Protein AF-A0A3B9PWK1-F1 (afdb_monomer_lite)

pLDDT: mean 87.33, std 12.68, range [43.22, 98.12]

Secondary structure (DSSP, 8-state):
---GGG--EEEE-SSSSSSEEEE-GGG-EEEES-TTHHHHHHHHHHHSEEETHHHHTSSSHHHHHHHHTTTSS-GGGS-S--SS-SHHHHHHHHTT--TT-EEE-SSSSPEEE--GGGGGGGGS-----------HHHHHHHHHHTTTB-TTT-PBPB-GGGS-TT-TTHHHHBEEEEESS-GGGT--SSGGGEEEEEHHHHHHHHHHHTT---TT--

Structure (mmCIF, N/CA/C/O backbone):
data_AF-A0A3B9PWK1-F1
#
_entry.id   AF-A0A3B9PWK1-F1
#
loop_
_atom_site.group_PDB
_atom_site.id
_atom_site.type_symbol
_atom_site.label_atom_id
_atom_site.label_alt_id
_atom_site.label_comp_id
_atom_site.label_asym_id
_atom_site.label_entity_id
_atom_site.label_seq_id
_atom_site.pdbx_PDB_ins_code
_atom_site.Cartn_x
_atom_site.Cartn_y
_atom_site.Cartn_z
_atom_site.occupancy
_atom_site.B_iso_or_equiv
_atom_site.auth_seq_id
_atom_site.auth_comp_id
_atom_site.auth_as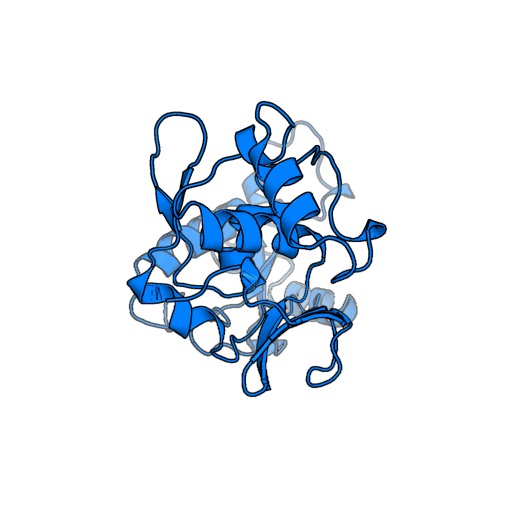ym_id
_atom_site.auth_atom_id
_atom_site.pdbx_PDB_model_num
ATOM 1 N N . MET A 1 1 ? -21.830 1.728 8.496 1.00 83.31 1 MET A N 1
ATOM 2 C CA . MET A 1 1 ? -20.731 2.619 8.935 1.00 83.31 1 MET A CA 1
ATOM 3 C C . MET A 1 1 ? -19.906 1.895 9.984 1.00 83.31 1 MET A C 1
ATOM 5 O O . MET A 1 1 ? -20.479 1.439 10.965 1.00 83.31 1 MET A O 1
ATOM 9 N N . LEU A 1 2 ? -18.603 1.743 9.749 1.00 91.31 2 LEU A N 1
ATOM 10 C CA . LEU A 1 2 ? -17.686 1.095 10.697 1.00 91.31 2 LEU A CA 1
ATOM 11 C C . LEU A 1 2 ? -17.131 2.070 11.729 1.00 91.31 2 LEU A C 1
ATOM 13 O O . LEU A 1 2 ? -16.749 3.175 11.350 1.00 91.31 2 LEU A O 1
ATOM 17 N N . ASN A 1 3 ? -16.993 1.609 12.973 1.00 94.25 3 ASN A N 1
ATOM 18 C CA . ASN A 1 3 ? -16.231 2.283 14.019 1.00 94.25 3 ASN A CA 1
ATOM 19 C C . ASN A 1 3 ? -15.113 1.359 14.500 1.00 94.25 3 ASN A C 1
ATOM 21 O O . ASN A 1 3 ? -15.307 0.152 14.636 1.00 94.25 3 ASN A O 1
ATOM 25 N N . ILE A 1 4 ? -13.933 1.904 14.783 1.00 96.38 4 ILE A N 1
ATOM 26 C CA . ILE A 1 4 ? -12.802 1.082 15.239 1.00 96.38 4 ILE A CA 1
ATOM 27 C C . ILE A 1 4 ? -13.035 0.489 16.638 1.00 96.38 4 ILE A C 1
ATOM 29 O O . ILE A 1 4 ? -12.418 -0.503 17.015 1.00 96.38 4 ILE A O 1
ATOM 33 N N . GLU A 1 5 ? -13.935 1.087 17.411 1.00 96.56 5 GLU A N 1
ATOM 34 C CA . GLU A 1 5 ? -14.377 0.636 18.724 1.00 96.56 5 GLU A CA 1
ATOM 35 C C . GLU A 1 5 ? -15.029 -0.754 18.638 1.00 96.56 5 GLU A C 1
ATOM 37 O O . GLU A 1 5 ? -14.855 -1.566 19.551 1.00 96.56 5 GLU A O 1
ATOM 42 N N . ASP A 1 6 ? -15.676 -1.050 17.505 1.00 96.88 6 ASP A N 1
ATOM 43 C CA . ASP A 1 6 ? -16.370 -2.310 17.230 1.00 96.88 6 ASP A CA 1
ATOM 44 C C . ASP A 1 6 ? -15.409 -3.452 16.861 1.00 96.88 6 ASP A C 1
ATOM 46 O O . ASP A 1 6 ? -15.821 -4.607 16.795 1.00 96.88 6 ASP A O 1
ATOM 50 N N . ILE A 1 7 ? -14.118 -3.170 16.640 1.00 97.81 7 ILE A N 1
ATOM 51 C CA . ILE A 1 7 ? -13.118 -4.205 16.347 1.00 97.81 7 ILE A CA 1
ATOM 52 C C . ILE A 1 7 ? -13.059 -5.186 17.521 1.00 97.81 7 ILE A C 1
ATOM 54 O O . ILE A 1 7 ? -12.898 -4.778 18.671 1.00 97.81 7 ILE A O 1
ATOM 58 N N . ILE A 1 8 ? -13.156 -6.480 17.235 1.00 97.69 8 ILE A N 1
ATOM 59 C CA . ILE A 1 8 ? -13.014 -7.560 18.214 1.00 97.69 8 ILE A CA 1
ATOM 60 C C . ILE A 1 8 ? -11.528 -7.796 18.477 1.00 97.69 8 ILE A C 1
ATOM 62 O O . ILE A 1 8 ? -11.073 -7.726 19.617 1.00 97.69 8 ILE A O 1
ATOM 66 N N . GLU A 1 9 ? -10.766 -8.022 17.409 1.00 97.75 9 GLU A N 1
ATOM 67 C CA . GLU A 1 9 ? -9.325 -8.235 17.460 1.00 97.75 9 GLU A CA 1
ATOM 68 C C . GLU A 1 9 ? -8.663 -7.907 16.116 1.00 97.75 9 GLU A C 1
ATOM 70 O O . GLU A 1 9 ? -9.298 -7.902 15.061 1.00 97.75 9 GLU A O 1
ATOM 75 N N . ILE A 1 10 ? -7.359 -7.658 16.158 1.00 97.81 10 ILE A N 1
ATOM 76 C CA . ILE A 1 10 ? -6.476 -7.653 15.001 1.00 97.81 10 ILE A CA 1
ATOM 77 C C . ILE A 1 10 ? -5.498 -8.801 15.194 1.00 97.81 10 ILE A C 1
ATOM 79 O O . ILE A 1 10 ? -4.729 -8.818 16.161 1.00 97.81 10 ILE A O 1
ATOM 83 N N . ARG A 1 11 ? -5.500 -9.743 14.255 1.00 96.50 11 ARG A N 1
ATOM 84 C CA . ARG A 1 11 ? -4.723 -10.985 14.336 1.00 96.50 11 ARG A CA 1
ATOM 85 C C . ARG A 1 11 ? -3.926 -11.247 13.063 1.00 96.50 11 ARG A C 1
ATOM 87 O O . ARG A 1 11 ? -4.085 -10.553 12.061 1.00 96.50 11 ARG A O 1
ATOM 94 N N . GLN A 1 12 ? -3.031 -12.234 13.111 1.00 96.12 12 GLN A N 1
ATOM 95 C CA . GLN A 1 12 ? -2.450 -12.783 11.885 1.00 96.12 12 GLN A CA 1
ATOM 96 C C . GLN A 1 12 ? -3.550 -13.466 11.079 1.00 96.12 12 GLN A C 1
ATOM 98 O O . GLN A 1 12 ? -4.488 -13.998 11.671 1.00 96.12 12 GLN A O 1
ATOM 103 N N . ALA A 1 13 ? -3.432 -13.431 9.755 1.00 92.31 13 ALA A N 1
ATOM 104 C CA . ALA 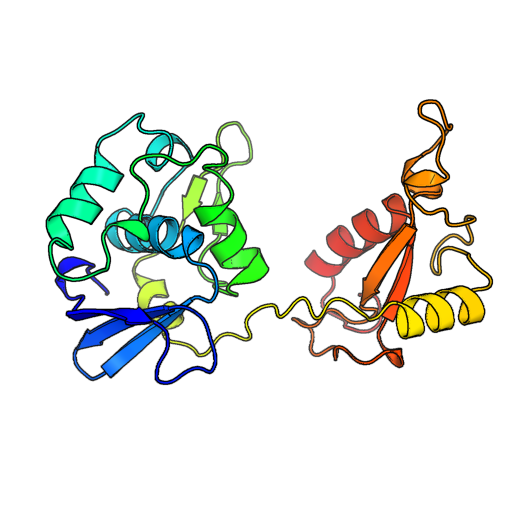A 1 13 ? -4.415 -14.045 8.877 1.00 92.31 13 ALA A CA 1
ATOM 105 C C . ALA A 1 13 ? -4.625 -15.529 9.216 1.00 92.31 13 ALA A C 1
ATOM 107 O O . ALA A 1 13 ? -3.662 -16.274 9.406 1.00 92.31 13 ALA A O 1
ATOM 108 N N . GLN A 1 14 ? -5.895 -15.918 9.326 1.00 90.69 14 GLN A N 1
ATOM 109 C CA . GLN A 1 14 ? -6.351 -17.286 9.580 1.00 90.69 14 GLN A CA 1
ATOM 110 C C . GLN A 1 14 ? -7.264 -17.782 8.456 1.00 90.69 14 GLN A C 1
ATOM 112 O O . GLN A 1 14 ? -7.253 -18.966 8.135 1.00 90.69 14 GLN A O 1
ATOM 117 N N . VAL A 1 15 ? -8.057 -16.881 7.870 1.00 83.00 15 VAL A N 1
ATOM 118 C CA . VAL A 1 15 ? -8.920 -17.138 6.712 1.00 83.00 15 VAL A CA 1
ATOM 119 C C . VAL A 1 15 ? -8.122 -17.024 5.414 1.00 83.00 15 VAL A C 1
ATOM 121 O O . VAL A 1 15 ? -8.353 -17.785 4.478 1.00 83.00 15 VAL A O 1
ATOM 124 N N . TYR A 1 16 ? -7.170 -16.091 5.371 1.00 80.44 16 TYR A N 1
ATOM 125 C CA . TYR A 1 16 ? -6.285 -15.870 4.228 1.00 80.44 16 TYR A CA 1
ATOM 126 C C . TYR A 1 16 ? -4.901 -16.490 4.459 1.00 80.44 16 TYR A C 1
ATOM 128 O O . TYR A 1 16 ? -4.468 -16.685 5.592 1.00 80.44 16 TYR A O 1
ATOM 136 N N . ASP A 1 17 ? -4.183 -16.768 3.372 1.00 78.56 17 ASP A N 1
ATOM 137 C CA . ASP A 1 17 ? -2.881 -17.449 3.361 1.00 78.56 17 ASP A CA 1
ATOM 138 C C . ASP A 1 17 ? -1.748 -16.653 4.032 1.00 78.56 17 ASP A C 1
ATOM 140 O O . ASP A 1 17 ? -0.735 -17.221 4.447 1.00 78.56 17 ASP A O 1
ATOM 144 N N . ARG A 1 18 ? -1.893 -15.326 4.133 1.00 86.56 18 ARG A N 1
ATOM 145 C CA . ARG A 1 18 ? -0.884 -14.430 4.709 1.00 86.56 18 ARG A CA 1
ATOM 146 C C . ARG A 1 18 ? -1.464 -13.102 5.183 1.00 86.56 18 ARG A C 1
ATOM 148 O O . ARG A 1 18 ? -2.510 -12.651 4.722 1.00 86.56 18 ARG A O 1
ATOM 155 N N . GLY A 1 19 ? -0.698 -12.406 6.022 1.00 92.25 19 GLY A N 1
ATOM 156 C CA . GLY A 1 19 ? -0.981 -11.031 6.430 1.00 92.25 19 GLY A CA 1
ATOM 157 C C . GLY A 1 19 ? -1.695 -10.928 7.774 1.00 92.25 19 GLY A C 1
ATOM 158 O O . GLY A 1 19 ? -1.335 -11.611 8.735 1.00 92.25 19 GLY A O 1
ATOM 159 N N . TYR A 1 20 ? -2.667 -10.026 7.839 1.00 96.06 20 TYR A N 1
ATOM 160 C CA . TYR A 1 20 ? -3.361 -9.584 9.039 1.00 96.06 20 TYR A CA 1
ATOM 161 C C . TYR A 1 20 ? -4.857 -9.439 8.767 1.00 96.06 20 TYR A C 1
ATOM 163 O O . TYR A 1 20 ? -5.274 -9.060 7.671 1.00 96.06 20 TYR A O 1
ATOM 171 N N . GLU A 1 21 ? -5.652 -9.698 9.793 1.00 95.94 21 GLU A N 1
ATOM 172 C CA . GLU A 1 21 ? -7.105 -9.566 9.780 1.00 95.94 21 GLU A CA 1
ATOM 173 C C . GLU A 1 21 ? -7.522 -8.570 10.851 1.00 95.94 21 GLU A C 1
ATOM 175 O O . GLU A 1 21 ? -7.105 -8.701 12.002 1.00 95.94 21 GLU A O 1
ATOM 180 N N . ILE A 1 22 ? -8.351 -7.597 10.478 1.00 97.06 22 ILE A N 1
ATOM 181 C CA . ILE A 1 22 ? -9.100 -6.764 11.419 1.00 97.06 22 ILE A CA 1
ATOM 182 C C . ILE A 1 22 ? -10.506 -7.355 11.493 1.00 97.06 22 ILE A C 1
ATOM 184 O O . ILE A 1 22 ? -11.250 -7.320 10.510 1.00 97.06 22 ILE A O 1
ATOM 188 N N . VAL A 1 23 ? -10.839 -7.937 12.642 1.00 96.62 23 VAL A N 1
ATOM 189 C CA . VAL A 1 23 ? -12.068 -8.703 12.851 1.00 96.62 23 VAL A CA 1
ATOM 190 C C . VAL A 1 23 ? -13.122 -7.809 13.490 1.00 96.62 23 VAL A C 1
ATOM 192 O O . VAL A 1 23 ? -12.910 -7.261 14.571 1.00 96.62 23 VAL A O 1
ATOM 195 N N . PHE A 1 24 ? -14.269 -7.689 12.834 1.00 96.62 24 PHE A N 1
ATOM 196 C CA . PHE A 1 24 ? -15.478 -7.039 13.334 1.00 96.62 24 PHE A CA 1
ATOM 197 C C . PHE A 1 24 ? -16.529 -8.098 13.730 1.00 96.62 24 PHE A C 1
ATOM 199 O O . PHE A 1 24 ? -16.345 -9.288 13.436 1.00 96.62 24 PHE A O 1
ATOM 206 N N . PRO A 1 25 ? -17.638 -7.705 14.389 1.00 95.12 25 PRO A N 1
ATOM 207 C CA . PRO A 1 25 ? -18.751 -8.600 14.684 1.00 95.12 25 PRO A CA 1
ATOM 208 C C . PRO A 1 25 ? -19.275 -9.314 13.438 1.00 95.12 25 PRO A C 1
ATOM 210 O O . PRO A 1 25 ? -19.048 -8.880 12.308 1.00 95.12 25 PRO A O 1
ATOM 213 N N . GLU A 1 26 ? -19.956 -10.441 13.660 1.00 91.50 26 GLU A N 1
ATOM 214 C CA . GLU A 1 26 ? -20.506 -11.284 12.585 1.00 91.50 26 GLU A CA 1
ATOM 215 C C . GLU A 1 26 ? -19.431 -11.826 11.624 1.00 91.50 26 GLU A C 1
ATOM 217 O O . GLU A 1 26 ? -19.708 -12.153 10.474 1.00 91.50 26 GLU A O 1
ATOM 222 N N . ASN A 1 27 ? -18.186 -11.937 12.107 1.00 85.69 27 ASN A N 1
ATOM 223 C CA . ASN A 1 27 ? -17.036 -12.418 11.341 1.00 85.69 27 ASN A CA 1
ATOM 224 C C . ASN A 1 27 ? -16.769 -11.598 10.065 1.00 85.69 27 ASN A C 1
ATOM 226 O O . ASN A 1 27 ? -16.251 -12.112 9.070 1.00 85.69 27 ASN A O 1
ATOM 230 N N . ARG A 1 28 ? -17.110 -10.304 10.093 1.00 92.25 28 ARG A N 1
ATOM 231 C CA . ARG A 1 28 ? -16.744 -9.359 9.039 1.00 92.25 28 ARG A CA 1
ATOM 232 C C . ARG A 1 28 ? -15.255 -9.047 9.161 1.00 92.25 28 ARG A C 1
ATOM 234 O O . ARG A 1 28 ? -14.810 -8.486 10.159 1.00 92.25 28 ARG A O 1
ATOM 241 N N . ILE A 1 29 ? -14.474 -9.434 8.159 1.00 93.69 29 ILE A N 1
ATOM 242 C CA . ILE A 1 29 ? -13.010 -9.365 8.210 1.00 93.69 29 ILE A CA 1
ATOM 243 C C . ILE A 1 29 ? -12.501 -8.403 7.145 1.00 93.69 29 ILE A C 1
ATOM 245 O O . ILE A 1 29 ? -12.767 -8.589 5.959 1.00 93.69 29 ILE A O 1
ATOM 249 N N . ILE A 1 30 ? -11.712 -7.415 7.564 1.00 94.25 30 ILE A N 1
ATOM 250 C CA . ILE A 1 30 ? -10.875 -6.643 6.644 1.00 94.25 30 ILE A CA 1
ATOM 251 C C . ILE A 1 30 ? -9.503 -7.307 6.589 1.00 94.25 30 ILE A C 1
ATOM 253 O O . ILE A 1 30 ? -8.824 -7.447 7.610 1.00 94.25 30 ILE A O 1
ATOM 257 N N . TRP A 1 31 ? -9.083 -7.692 5.390 1.00 93.81 31 TRP A N 1
ATOM 258 C CA . TRP A 1 31 ? -7.801 -8.348 5.157 1.00 93.81 31 TRP A CA 1
ATOM 259 C C . TRP A 1 31 ? -6.740 -7.361 4.672 1.00 93.81 31 TRP A C 1
ATOM 261 O O . TRP A 1 31 ? -6.980 -6.572 3.756 1.00 93.81 31 TRP A O 1
ATOM 271 N N . LEU A 1 32 ? -5.548 -7.423 5.267 1.00 93.44 32 LEU A N 1
ATOM 272 C CA . LEU A 1 32 ? -4.374 -6.617 4.928 1.00 93.44 32 LEU A CA 1
ATOM 273 C C . LEU A 1 32 ? -3.145 -7.521 4.821 1.00 93.44 32 LEU A C 1
ATOM 275 O O . LEU A 1 32 ? -2.912 -8.358 5.686 1.00 93.44 32 LEU A O 1
ATOM 279 N N . THR A 1 33 ? -2.293 -7.332 3.822 1.00 91.88 33 THR A N 1
ATOM 280 C CA . THR A 1 33 ? -1.052 -8.122 3.695 1.00 91.88 33 THR A CA 1
ATOM 281 C C . THR A 1 33 ? 0.137 -7.471 4.395 1.00 91.88 33 THR A C 1
ATOM 283 O O . THR A 1 33 ? 1.039 -8.154 4.887 1.00 91.88 33 THR A O 1
ATOM 286 N N . LYS A 1 34 ? 0.139 -6.142 4.500 1.00 92.06 34 LYS A N 1
ATOM 287 C CA . LYS A 1 34 ? 1.229 -5.361 5.069 1.00 92.06 34 LYS A CA 1
ATOM 288 C C . LYS A 1 34 ? 0.894 -4.861 6.460 1.00 92.06 34 LYS A C 1
ATOM 290 O O . LYS A 1 34 ? -0.051 -4.127 6.698 1.00 92.06 34 LYS A O 1
ATOM 295 N N . ARG A 1 35 ? 1.801 -5.118 7.397 1.00 95.19 35 ARG A N 1
ATOM 296 C CA . ARG A 1 35 ? 1.649 -4.647 8.780 1.00 95.19 35 ARG A CA 1
ATOM 297 C C . ARG A 1 35 ? 1.527 -3.125 8.901 1.00 95.19 35 ARG A C 1
ATOM 299 O O . ARG A 1 35 ? 0.829 -2.620 9.766 1.00 95.19 35 ARG A O 1
ATOM 306 N N . ARG A 1 36 ? 2.247 -2.383 8.051 1.00 94.62 36 ARG A N 1
ATOM 307 C CA . ARG A 1 36 ? 2.326 -0.917 8.143 1.00 94.62 36 ARG A CA 1
ATOM 308 C C . ARG A 1 36 ? 1.032 -0.214 7.729 1.00 94.62 36 ARG A C 1
ATOM 310 O O . ARG A 1 36 ? 0.804 0.896 8.188 1.00 94.62 36 ARG A O 1
ATOM 317 N N . THR A 1 37 ? 0.220 -0.839 6.876 1.00 96.19 37 THR A N 1
ATOM 318 C CA . THR A 1 37 ? -1.028 -0.259 6.360 1.00 96.19 37 THR A CA 1
ATOM 319 C C . THR A 1 37 ? -2.169 -0.365 7.371 1.00 96.19 37 THR A C 1
ATOM 321 O O . THR A 1 37 ? -3.094 0.435 7.304 1.00 96.19 37 THR A O 1
ATOM 324 N N . ILE A 1 38 ? -2.057 -1.244 8.381 1.00 97.62 38 ILE A N 1
ATOM 325 C CA . ILE A 1 38 ? -3.004 -1.340 9.508 1.00 97.62 38 ILE A CA 1
ATOM 326 C C . ILE A 1 38 ? -3.226 0.036 10.151 1.00 97.62 38 ILE A C 1
ATOM 328 O O . ILE A 1 38 ? -4.360 0.475 10.301 1.00 97.62 38 ILE A O 1
ATOM 332 N N . ALA A 1 39 ? -2.145 0.746 10.493 1.00 97.50 39 ALA A N 1
ATOM 333 C CA . ALA A 1 39 ? -2.241 2.051 11.146 1.00 97.50 39 ALA A CA 1
ATOM 334 C C . ALA A 1 39 ? -2.927 3.103 10.259 1.00 97.50 39 ALA A C 1
ATOM 336 O O . ALA A 1 39 ? -3.770 3.853 10.743 1.00 97.50 39 ALA A O 1
ATOM 337 N N . GLY A 1 40 ? -2.587 3.127 8.965 1.00 96.88 40 GLY A N 1
ATOM 338 C CA . GLY A 1 40 ? -3.197 4.042 8.001 1.00 96.88 40 GLY A CA 1
ATOM 339 C C . GLY A 1 40 ? -4.695 3.790 7.839 1.00 96.88 40 GLY A C 1
ATOM 340 O O . GLY A 1 40 ? -5.476 4.736 7.862 1.00 96.88 40 GLY A O 1
ATOM 341 N N . LEU A 1 41 ? -5.106 2.520 7.751 1.00 97.69 41 LEU A N 1
ATOM 342 C CA . LEU A 1 41 ? -6.514 2.173 7.586 1.00 97.69 41 LEU A CA 1
ATOM 343 C C . LEU A 1 41 ? -7.340 2.532 8.823 1.00 97.69 41 LEU A C 1
ATOM 345 O O . LEU A 1 41 ? -8.410 3.112 8.690 1.00 97.69 41 LEU A O 1
ATOM 349 N N . LEU A 1 42 ? -6.844 2.223 10.023 1.00 98.12 42 LEU A N 1
ATOM 350 C CA . LEU A 1 42 ? -7.548 2.536 11.270 1.00 98.12 42 LEU A CA 1
ATOM 351 C C . LEU A 1 42 ? -7.754 4.043 11.456 1.00 98.12 42 LEU A C 1
ATOM 353 O O . LEU A 1 42 ? -8.819 4.470 11.897 1.00 98.12 42 LEU A O 1
ATOM 357 N N . LEU A 1 43 ? -6.747 4.846 11.100 1.00 97.62 43 LEU A N 1
ATOM 358 C CA . LEU A 1 43 ? -6.858 6.303 11.102 1.00 97.62 43 LEU A CA 1
ATOM 359 C C . LEU A 1 43 ? -7.934 6.781 10.122 1.00 97.62 43 LEU A C 1
ATOM 361 O O . LEU A 1 43 ? -8.779 7.587 10.502 1.00 97.62 43 LEU A O 1
ATOM 365 N N . LEU A 1 44 ? -7.941 6.251 8.898 1.00 97.31 44 LEU A N 1
ATOM 366 C CA . LEU A 1 44 ? -8.930 6.608 7.882 1.00 97.31 44 LEU A CA 1
ATOM 367 C C . LEU A 1 44 ? -10.354 6.202 8.281 1.00 97.31 44 LEU A C 1
ATOM 369 O O . LEU A 1 44 ? -11.255 7.021 8.155 1.00 97.31 44 LEU A O 1
ATOM 373 N N . ILE A 1 45 ? -10.555 5.006 8.847 1.00 97.38 45 ILE A N 1
ATOM 374 C CA . ILE A 1 45 ? -11.871 4.573 9.356 1.00 97.38 45 ILE A CA 1
ATOM 375 C C . ILE A 1 45 ? -12.391 5.542 10.431 1.00 97.38 45 ILE A C 1
ATOM 377 O O . ILE A 1 45 ? -13.588 5.809 10.486 1.00 97.38 45 ILE A O 1
ATOM 381 N N . LYS A 1 46 ? -11.517 6.067 11.302 1.00 97.12 46 LYS A N 1
ATOM 382 C CA . LYS A 1 46 ? -11.937 6.946 12.406 1.00 97.12 46 LYS A CA 1
ATOM 383 C C . LYS A 1 46 ? -12.115 8.409 11.998 1.00 97.12 46 LYS A C 1
ATOM 385 O O . LYS A 1 46 ? -13.031 9.061 12.492 1.00 97.12 46 LYS A O 1
ATOM 390 N N . TYR A 1 47 ? -11.220 8.943 11.169 1.00 96.38 47 TYR A N 1
ATOM 391 C CA . TYR A 1 47 ? -11.135 10.385 10.907 1.00 96.38 47 TYR A CA 1
ATOM 392 C C . TYR A 1 47 ? -11.498 10.793 9.480 1.00 96.38 47 TYR A C 1
ATOM 394 O O . TYR A 1 47 ? -11.519 11.994 9.218 1.00 96.38 47 TYR A O 1
ATOM 402 N N . GLU A 1 48 ? -11.762 9.836 8.583 1.00 94.81 48 GLU A N 1
ATOM 403 C CA . GLU A 1 48 ? -12.083 9.991 7.151 1.00 94.81 48 GLU A CA 1
ATOM 404 C C . GLU A 1 48 ? -10.951 10.599 6.318 1.00 94.81 48 GLU A C 1
ATOM 406 O O . GLU A 1 48 ? -10.594 10.062 5.279 1.00 94.81 48 GLU A O 1
ATOM 411 N N . THR A 1 49 ? -10.336 11.689 6.783 1.00 94.12 49 THR A N 1
ATOM 412 C CA . THR A 1 49 ? -9.215 12.384 6.149 1.00 94.12 49 THR A CA 1
ATOM 413 C C . THR A 1 49 ? -7.972 12.350 7.035 1.00 94.12 49 THR A C 1
ATOM 415 O O . THR A 1 49 ? -7.984 12.819 8.179 1.00 94.12 49 THR A O 1
ATOM 418 N N . CYS A 1 50 ? -6.870 11.837 6.492 1.00 94.44 50 CYS A N 1
ATOM 419 C CA . CYS A 1 50 ? -5.586 11.706 7.182 1.00 94.44 50 CYS A CA 1
ATOM 420 C C . CYS A 1 50 ? -4.415 12.157 6.304 1.00 94.44 50 CYS A C 1
ATOM 422 O O . CYS A 1 50 ? -4.536 12.292 5.089 1.00 94.44 50 CYS A O 1
ATOM 424 N N . SER A 1 51 ? -3.263 12.396 6.915 1.00 92.31 51 SER A N 1
ATOM 425 C CA . SER A 1 51 ? -2.018 12.751 6.237 1.00 92.31 51 SER A CA 1
ATOM 426 C C . SER A 1 51 ? -0.808 12.211 6.999 1.00 92.31 51 SER A C 1
ATOM 428 O O . SER A 1 51 ? -0.930 11.586 8.053 1.00 92.31 51 SER A O 1
ATOM 430 N N . GLU A 1 52 ? 0.390 12.476 6.486 1.00 91.25 52 GLU A N 1
ATOM 431 C CA . GLU A 1 52 ? 1.648 12.077 7.126 1.00 91.25 52 GLU A CA 1
ATOM 432 C C . GLU A 1 52 ? 1.782 12.581 8.575 1.00 91.25 52 GLU A C 1
ATOM 434 O O . GLU A 1 52 ? 2.364 11.895 9.417 1.00 91.25 52 GLU A O 1
ATOM 439 N N . GLU A 1 53 ? 1.193 13.739 8.890 1.00 92.19 53 GLU A N 1
ATOM 440 C CA . GLU A 1 53 ? 1.212 14.356 10.224 1.00 92.19 53 GLU A CA 1
ATOM 441 C C . GLU A 1 53 ? 0.668 13.420 11.316 1.00 92.19 53 GLU A C 1
ATOM 443 O O . GLU A 1 53 ? 1.190 13.391 12.437 1.00 92.19 53 GLU A O 1
ATOM 448 N N . ASP A 1 54 ? -0.314 12.586 10.962 1.00 94.00 54 ASP A N 1
ATOM 449 C CA . ASP A 1 54 ? -0.956 11.627 11.865 1.00 94.00 54 ASP A CA 1
ATOM 450 C C . ASP A 1 54 ? -0.033 10.452 12.240 1.00 94.00 54 ASP A C 1
ATOM 452 O O . ASP A 1 54 ? -0.275 9.761 13.230 1.00 94.00 54 ASP A O 1
ATOM 456 N N . LEU A 1 55 ? 1.045 10.223 11.478 1.00 94.69 55 LEU A N 1
ATOM 457 C CA . LEU A 1 55 ? 1.960 9.087 11.650 1.00 94.69 55 LEU A CA 1
ATOM 458 C C . LEU A 1 55 ? 3.409 9.479 11.979 1.00 94.69 55 LEU A C 1
ATOM 460 O O . LEU A 1 55 ? 4.183 8.618 12.406 1.00 94.69 55 LEU A O 1
ATOM 464 N N . VAL A 1 56 ? 3.791 10.753 11.847 1.00 92.69 56 VAL A N 1
ATOM 465 C CA . VAL A 1 56 ? 5.104 11.268 12.307 1.00 92.69 56 VAL A CA 1
ATOM 466 C C . VAL A 1 56 ? 5.119 11.645 13.796 1.00 92.69 56 VAL A C 1
ATOM 468 O O . VAL A 1 56 ? 6.182 11.914 14.363 1.00 92.69 56 VAL A O 1
ATOM 471 N N . GLY A 1 57 ? 3.951 11.634 14.448 1.00 88.25 57 GLY A N 1
ATOM 472 C CA . GLY A 1 57 ? 3.780 12.057 15.839 1.00 88.25 57 GLY A CA 1
ATOM 473 C C . GLY A 1 57 ? 3.646 13.573 16.000 1.00 88.25 57 GLY A C 1
ATOM 474 O O . GLY A 1 57 ? 4.076 14.104 17.022 1.00 88.25 57 GLY A O 1
ATOM 475 N N . ALA A 1 58 ? 3.096 14.265 14.994 1.00 90.44 58 ALA A N 1
ATOM 476 C CA . ALA A 1 58 ? 2.764 15.690 15.081 1.00 90.44 58 ALA A CA 1
ATOM 477 C C . ALA A 1 58 ? 1.454 15.940 15.852 1.00 90.44 58 ALA A C 1
ATOM 479 O O . ALA A 1 58 ? 1.202 17.053 16.303 1.00 90.44 58 ALA A O 1
ATOM 480 N N . ASN A 1 59 ? 0.627 14.904 16.019 1.00 93.62 59 ASN A N 1
ATOM 481 C CA . ASN A 1 59 ? -0.610 14.939 16.787 1.00 93.62 59 ASN A CA 1
ATOM 482 C C . ASN A 1 59 ? -0.825 13.622 17.566 1.00 93.62 59 ASN A C 1
ATOM 484 O O . ASN A 1 59 ? -0.006 12.702 17.503 1.00 93.62 59 ASN A O 1
ATOM 488 N N . ASN A 1 60 ? -1.934 13.541 18.309 1.00 95.56 60 ASN A N 1
ATOM 489 C CA . ASN A 1 60 ? -2.248 12.415 19.196 1.00 95.56 60 ASN A CA 1
ATOM 490 C C . ASN A 1 60 ? -3.194 11.369 18.585 1.00 95.56 60 ASN A C 1
ATOM 492 O O . ASN A 1 60 ? -3.557 10.418 19.275 1.00 95.56 60 ASN A O 1
ATOM 496 N N . ARG A 1 61 ? -3.591 11.501 17.313 1.00 96.75 61 ARG A N 1
ATOM 497 C CA . ARG A 1 61 ? -4.606 10.628 16.701 1.00 96.75 61 ARG A CA 1
ATOM 498 C C . ARG A 1 61 ? -4.182 9.167 16.714 1.00 96.75 61 ARG A C 1
ATOM 500 O O . ARG A 1 61 ? -4.946 8.310 17.134 1.00 96.75 61 ARG A O 1
ATOM 507 N N . LEU A 1 62 ? -2.931 8.867 16.363 1.00 96.81 62 LEU A N 1
ATOM 508 C CA . LEU A 1 62 ? -2.426 7.494 16.430 1.00 96.81 62 LEU A CA 1
ATOM 509 C C . LEU A 1 62 ? -2.412 6.937 17.863 1.00 96.81 62 LEU A C 1
ATOM 511 O O . LEU A 1 62 ? -2.703 5.760 18.060 1.00 96.81 62 LEU A O 1
ATOM 515 N N . GLN A 1 63 ? -2.101 7.765 18.866 1.00 96.50 63 GLN A N 1
ATOM 516 C CA . GLN A 1 63 ? -2.171 7.347 20.270 1.00 96.50 63 GLN A CA 1
ATOM 517 C C . GLN A 1 63 ? -3.615 7.045 20.686 1.00 96.50 63 GLN A C 1
ATOM 519 O O . GLN A 1 63 ? -3.848 6.041 21.353 1.00 96.50 63 GLN A O 1
ATOM 524 N N . GLU A 1 64 ? -4.583 7.844 20.233 1.00 97.50 64 GLU A N 1
ATOM 525 C CA . GLU A 1 64 ? -6.012 7.599 20.454 1.00 97.50 64 GLU A CA 1
ATOM 526 C C . GLU A 1 64 ? -6.448 6.247 19.859 1.00 97.50 64 GLU A C 1
ATOM 528 O O . GLU A 1 64 ? -7.043 5.432 20.563 1.00 97.50 64 GLU A O 1
ATOM 533 N N . ILE A 1 65 ? -6.060 5.942 18.610 1.00 97.56 65 ILE A N 1
ATOM 534 C CA . ILE A 1 65 ? -6.299 4.624 17.986 1.00 97.56 65 ILE A CA 1
ATOM 535 C C . ILE A 1 65 ? -5.727 3.497 18.858 1.00 97.56 65 ILE A C 1
ATOM 537 O O . ILE A 1 65 ? -6.403 2.504 19.133 1.00 97.56 65 ILE A O 1
ATOM 541 N N . LYS A 1 66 ? -4.475 3.639 19.312 1.00 97.19 66 LYS A N 1
ATOM 542 C CA . LYS A 1 66 ? -3.802 2.623 20.135 1.00 97.19 66 LYS A CA 1
ATOM 543 C C . LYS A 1 66 ? -4.496 2.412 21.481 1.00 97.19 66 LYS A C 1
ATOM 545 O O . LYS A 1 66 ? -4.520 1.276 21.950 1.00 97.19 66 LYS A O 1
ATOM 550 N N . GLN A 1 67 ? -5.035 3.471 22.085 1.00 97.44 67 GLN A N 1
ATOM 551 C CA . GLN A 1 67 ? -5.787 3.407 23.340 1.00 97.44 67 GLN A CA 1
ATOM 552 C C . GLN A 1 67 ? -7.126 2.689 23.159 1.00 97.44 67 GLN A C 1
ATOM 554 O O . GLN A 1 67 ? -7.432 1.785 23.932 1.00 97.44 67 GLN A O 1
ATOM 559 N N . ILE A 1 68 ? -7.885 3.025 22.111 1.00 97.56 68 ILE A N 1
ATOM 560 C CA . ILE A 1 68 ? -9.171 2.378 21.795 1.00 97.56 68 ILE A CA 1
ATOM 561 C C . ILE A 1 68 ? -8.994 0.875 21.553 1.00 97.56 68 ILE A C 1
ATOM 563 O O . ILE A 1 68 ? -9.835 0.063 21.938 1.00 97.56 68 ILE A O 1
ATOM 567 N N . LEU A 1 69 ? -7.877 0.495 20.935 1.00 97.56 69 LEU A N 1
ATOM 568 C CA . LEU A 1 69 ? -7.565 -0.890 20.594 1.00 97.56 69 LEU A CA 1
ATOM 569 C C . LEU A 1 69 ? -6.687 -1.596 21.635 1.00 97.56 69 LEU A C 1
ATOM 571 O O . LEU A 1 69 ? -6.137 -2.660 21.346 1.00 97.56 69 LEU A O 1
ATOM 575 N N . ALA A 1 70 ? -6.526 -1.037 22.835 1.00 97.25 70 ALA A N 1
ATOM 576 C CA . ALA A 1 70 ? -5.713 -1.649 23.879 1.00 97.25 70 ALA A CA 1
ATOM 577 C C . ALA A 1 70 ? -6.177 -3.091 24.164 1.00 97.25 70 ALA A C 1
ATOM 579 O O . ALA A 1 70 ? -7.351 -3.348 24.415 1.00 97.25 70 ALA A O 1
ATOM 580 N N . GLY A 1 71 ? -5.246 -4.045 24.085 1.00 97.06 71 GLY A N 1
ATOM 581 C CA . GLY A 1 71 ? -5.531 -5.472 24.272 1.00 97.06 71 GLY A CA 1
ATOM 582 C C . GLY A 1 71 ? -6.155 -6.191 23.068 1.00 97.06 71 GLY A C 1
ATOM 583 O O . GLY A 1 71 ? -6.265 -7.410 23.109 1.00 97.06 71 GLY A O 1
ATOM 584 N N . LYS A 1 72 ? -6.503 -5.483 21.984 1.00 97.81 72 LYS A N 1
ATOM 585 C CA . LYS A 1 72 ? -7.119 -6.070 20.778 1.00 97.81 72 LYS A CA 1
ATOM 586 C C . LYS A 1 72 ? -6.117 -6.443 19.684 1.00 97.81 72 LYS A C 1
ATOM 588 O O . LYS A 1 72 ? -6.509 -7.003 18.673 1.00 97.81 72 LYS A O 1
ATOM 593 N N . TYR A 1 73 ? -4.837 -6.106 19.831 1.00 97.56 73 TYR A N 1
ATOM 594 C CA . TYR A 1 73 ? -3.801 -6.380 18.829 1.00 97.56 73 TYR A CA 1
ATOM 595 C C . TYR A 1 73 ? -2.434 -6.561 19.491 1.00 97.56 73 TYR A C 1
ATOM 597 O O . TYR A 1 73 ? -2.221 -6.145 20.630 1.00 97.56 73 TYR A O 1
ATOM 605 N N . ASN A 1 74 ? -1.472 -7.134 18.765 1.00 96.75 74 ASN A N 1
ATOM 606 C CA . ASN A 1 74 ? -0.084 -7.173 19.221 1.00 96.75 74 ASN A CA 1
ATOM 607 C C . ASN A 1 74 ? 0.544 -5.762 19.147 1.00 96.75 74 ASN A C 1
ATOM 609 O O . ASN A 1 74 ? 0.720 -5.250 18.036 1.00 96.75 74 ASN A O 1
ATOM 613 N N . PRO A 1 75 ? 0.980 -5.154 20.271 1.00 94.69 75 PRO A N 1
ATOM 614 C CA . PRO A 1 75 ? 1.491 -3.779 20.292 1.00 94.69 75 PRO A CA 1
ATOM 615 C C . PRO A 1 75 ? 2.664 -3.509 19.338 1.00 94.69 75 PRO A C 1
ATOM 617 O O . PRO A 1 75 ? 2.848 -2.381 18.892 1.00 94.69 75 PRO A O 1
ATOM 620 N N . SER A 1 76 ? 3.440 -4.536 18.971 1.00 94.06 76 SER A N 1
ATOM 621 C CA . SER A 1 76 ? 4.551 -4.410 18.016 1.00 94.06 76 SER A CA 1
ATOM 622 C C . SER A 1 76 ? 4.113 -4.145 16.569 1.00 94.06 76 SER A C 1
ATOM 624 O O . SER A 1 76 ? 4.953 -3.847 15.714 1.00 94.06 76 SER A O 1
ATOM 626 N N . TRP A 1 77 ? 2.821 -4.280 16.253 1.00 95.06 77 TRP A N 1
ATOM 627 C CA . TRP A 1 77 ? 2.315 -4.114 14.890 1.00 95.06 77 TRP A CA 1
ATOM 628 C C . TRP A 1 77 ? 2.044 -2.663 14.516 1.00 95.06 77 TRP A C 1
ATOM 630 O O . TRP A 1 77 ? 2.234 -2.303 13.355 1.00 95.06 77 TRP A O 1
ATOM 640 N N . ILE A 1 78 ? 1.690 -1.828 15.492 1.00 96.06 78 ILE A N 1
ATOM 641 C CA . ILE A 1 78 ? 1.449 -0.399 15.298 1.00 96.06 78 ILE A CA 1
ATOM 642 C C . ILE A 1 78 ? 2.548 0.377 16.026 1.00 96.06 78 ILE A C 1
ATOM 644 O O . ILE A 1 78 ? 2.588 0.446 17.255 1.00 96.06 78 ILE A O 1
ATOM 648 N N . LYS A 1 79 ? 3.457 0.972 15.250 1.00 94.25 79 LYS A N 1
ATOM 649 C CA . LYS A 1 79 ? 4.537 1.811 15.784 1.00 94.25 79 LYS A CA 1
ATOM 650 C C . LYS A 1 79 ? 3.983 3.111 16.360 1.00 94.25 79 LYS A C 1
ATOM 652 O O . LYS A 1 79 ? 2.934 3.569 15.928 1.00 94.25 79 LYS A O 1
ATOM 657 N N . ASP A 1 80 ? 4.732 3.746 17.257 1.00 92.75 80 ASP A N 1
ATOM 658 C CA . ASP A 1 80 ? 4.409 5.102 17.725 1.00 92.75 80 ASP A CA 1
ATOM 659 C C . ASP A 1 80 ? 4.639 6.170 16.655 1.00 92.75 80 ASP A C 1
ATOM 661 O O . ASP A 1 80 ? 4.009 7.222 16.695 1.00 92.75 80 ASP A O 1
ATOM 665 N N . ARG A 1 81 ? 5.571 5.915 15.725 1.00 92.62 81 ARG A N 1
ATOM 666 C CA . ARG A 1 81 ? 5.934 6.815 14.624 1.00 92.62 81 ARG A CA 1
ATOM 667 C C . ARG A 1 81 ? 6.410 6.035 13.402 1.00 92.62 81 ARG A C 1
ATOM 669 O O . ARG A 1 81 ? 6.975 4.941 13.523 1.00 92.62 81 ARG A O 1
ATOM 676 N N . TYR A 1 82 ? 6.248 6.630 12.226 1.00 92.69 82 TYR A N 1
ATOM 677 C CA . TYR A 1 82 ? 6.678 6.081 10.944 1.00 92.69 82 TYR A CA 1
ATOM 678 C C . TYR A 1 82 ? 7.624 7.060 10.248 1.00 92.69 82 TYR A C 1
ATOM 680 O O . TYR A 1 82 ? 7.269 8.207 10.016 1.00 92.69 82 TYR A O 1
ATOM 688 N N . GLY A 1 83 ? 8.834 6.601 9.904 1.00 88.88 83 GLY A N 1
ATOM 689 C CA . GLY A 1 83 ? 9.809 7.432 9.181 1.00 88.88 83 GLY A CA 1
ATOM 690 C C . GLY A 1 83 ? 9.407 7.724 7.731 1.00 88.88 83 GLY A C 1
ATOM 691 O O . GLY A 1 83 ? 9.764 8.761 7.195 1.00 88.88 83 GLY A O 1
ATOM 692 N N . ASP A 1 84 ? 8.639 6.821 7.118 1.00 89.75 84 ASP A N 1
ATOM 693 C CA . ASP A 1 84 ? 7.979 7.019 5.824 1.00 89.75 84 ASP A CA 1
ATOM 694 C C . ASP A 1 84 ? 6.468 6.979 6.083 1.00 89.75 84 ASP A C 1
ATOM 696 O O . ASP A 1 84 ? 5.828 5.931 5.969 1.00 89.75 84 ASP A O 1
ATOM 700 N N . ALA A 1 85 ? 5.943 8.097 6.588 1.00 91.06 85 ALA A N 1
ATOM 701 C CA . ALA A 1 85 ? 4.562 8.237 7.046 1.00 91.06 85 ALA A CA 1
ATOM 702 C C . ALA A 1 85 ? 3.544 8.237 5.896 1.00 91.06 85 ALA A C 1
ATOM 704 O O . ALA A 1 85 ? 2.376 7.927 6.112 1.00 91.06 85 ALA A O 1
ATOM 705 N N . ASN A 1 86 ? 3.990 8.494 4.665 1.00 90.81 86 ASN A N 1
ATOM 706 C CA . ASN A 1 86 ? 3.148 8.410 3.479 1.00 90.81 86 ASN A CA 1
ATOM 707 C C . ASN A 1 86 ? 2.812 6.955 3.105 1.00 90.81 86 ASN A C 1
ATOM 709 O O . ASN A 1 86 ? 1.693 6.668 2.678 1.00 90.81 86 ASN A O 1
ATOM 713 N N . LYS A 1 87 ? 3.764 6.021 3.265 1.00 92.19 87 LYS A N 1
ATOM 714 C CA . LYS A 1 87 ? 3.587 4.617 2.848 1.00 92.19 87 LYS A CA 1
ATOM 715 C C . LYS A 1 87 ? 2.385 3.903 3.465 1.00 92.19 87 LYS A C 1
ATOM 717 O O . LYS A 1 87 ? 1.665 3.261 2.703 1.00 92.19 87 LYS A O 1
ATOM 722 N N . PRO A 1 88 ? 2.139 3.986 4.788 1.00 95.62 88 PRO A N 1
ATOM 723 C CA . PRO A 1 88 ? 0.949 3.414 5.414 1.00 95.62 88 PRO A CA 1
ATOM 724 C C . PRO A 1 88 ? -0.371 3.781 4.733 1.00 95.62 88 PRO A C 1
ATOM 726 O O . PRO A 1 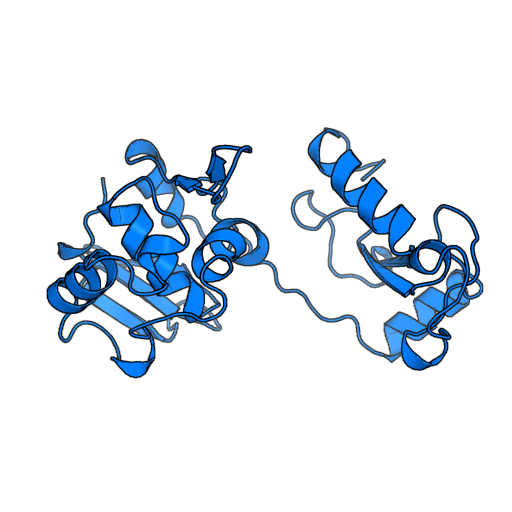88 ? -1.277 2.957 4.748 1.00 95.62 88 PRO A O 1
ATOM 729 N N . PHE A 1 89 ? -0.467 4.965 4.118 1.00 94.38 89 PHE A N 1
ATOM 730 C CA . PHE A 1 89 ? -1.651 5.390 3.376 1.00 94.38 89 PHE A CA 1
ATOM 731 C C . PHE A 1 89 ? -1.577 5.028 1.892 1.00 94.38 89 PHE A C 1
ATOM 733 O O . PHE A 1 89 ? -2.487 4.395 1.367 1.00 94.38 89 PHE A O 1
ATOM 740 N N . SER A 1 90 ? -0.483 5.364 1.199 1.00 89.12 90 SER A N 1
ATOM 741 C CA . SER A 1 90 ? -0.385 5.136 -0.251 1.00 89.12 90 SER A CA 1
ATOM 742 C C . SER A 1 90 ? -0.477 3.657 -0.634 1.00 89.12 90 SER A C 1
ATOM 744 O O . SER A 1 90 ? -0.990 3.318 -1.699 1.00 89.12 90 SER A O 1
ATOM 746 N N . GLU A 1 91 ? 0.032 2.766 0.219 1.00 91.56 91 GLU A N 1
ATOM 747 C CA . GLU A 1 91 ? -0.002 1.321 -0.019 1.00 91.56 91 GLU A CA 1
ATOM 748 C C . GLU A 1 91 ? -1.409 0.728 0.178 1.00 91.56 91 GLU A C 1
ATOM 750 O O . GLU A 1 91 ? -1.664 -0.343 -0.366 1.00 91.56 91 GLU A O 1
ATOM 755 N N . LEU A 1 92 ? -2.339 1.416 0.864 1.00 90.94 92 LEU A N 1
ATOM 756 C CA . LEU A 1 92 ? -3.735 0.963 0.983 1.00 90.94 92 LEU A CA 1
ATOM 757 C C . LEU A 1 92 ? -4.419 0.881 -0.380 1.00 90.94 92 LEU A C 1
ATOM 759 O O . LEU A 1 92 ? -5.049 -0.120 -0.703 1.00 90.94 92 LEU A O 1
ATOM 763 N N . TRP A 1 93 ? -4.230 1.904 -1.208 1.00 83.06 93 TRP A N 1
ATOM 764 C CA . TRP A 1 93 ? -4.647 1.843 -2.602 1.00 83.06 93 TRP A CA 1
ATOM 765 C C . TRP A 1 93 ? -3.710 0.918 -3.379 1.00 83.06 93 TRP A C 1
ATOM 767 O O . TRP A 1 93 ? -4.123 -0.110 -3.907 1.00 83.06 93 TRP A O 1
ATOM 777 N N . THR A 1 94 ? -2.434 1.293 -3.470 1.00 79.00 94 THR A N 1
ATOM 778 C CA . THR A 1 94 ? -1.535 0.777 -4.519 1.00 79.00 94 THR A CA 1
ATOM 779 C C . THR A 1 94 ? -1.114 -0.682 -4.355 1.00 79.00 94 THR A C 1
ATOM 781 O O . THR A 1 94 ? -0.658 -1.290 -5.324 1.00 79.00 94 THR A O 1
ATOM 784 N N . GLU A 1 95 ? -1.228 -1.250 -3.153 1.00 82.69 95 GLU A N 1
ATOM 785 C CA . GLU A 1 95 ? -0.806 -2.629 -2.887 1.00 82.69 95 GLU A CA 1
ATOM 786 C C . GLU A 1 95 ? -1.864 -3.465 -2.163 1.00 82.69 95 GLU A C 1
ATOM 788 O O . GLU A 1 95 ? -2.016 -4.651 -2.455 1.00 82.69 95 GLU A O 1
ATOM 793 N N . GLU A 1 96 ? -2.645 -2.857 -1.271 1.00 84.69 96 GLU A N 1
ATOM 794 C CA . GLU A 1 96 ? -3.744 -3.535 -0.579 1.00 84.69 96 GLU A CA 1
ATOM 795 C C . GLU A 1 96 ? -5.063 -3.538 -1.367 1.00 84.69 96 GLU A C 1
ATOM 797 O O . GLU A 1 96 ? -5.991 -4.247 -0.970 1.00 84.69 96 GLU A O 1
ATOM 802 N N . GLY A 1 97 ? -5.152 -2.783 -2.467 1.00 79.12 97 GLY A N 1
ATOM 803 C CA . GLY A 1 97 ? -6.285 -2.814 -3.392 1.00 79.12 97 GLY A CA 1
ATOM 804 C C . GLY A 1 97 ? -7.563 -2.142 -2.882 1.00 79.12 97 GLY A C 1
ATOM 805 O O . GLY A 1 97 ? -8.635 -2.433 -3.400 1.00 79.12 97 GLY A O 1
ATOM 806 N N . PHE A 1 98 ? -7.489 -1.266 -1.875 1.00 84.19 98 PHE A N 1
ATOM 807 C CA . PHE A 1 98 ? -8.653 -0.508 -1.403 1.00 84.19 98 PHE A CA 1
ATOM 808 C C . PHE A 1 98 ? -8.925 0.685 -2.323 1.00 84.19 98 PHE A C 1
ATOM 810 O O . PHE A 1 98 ? -8.383 1.768 -2.118 1.00 84.19 98 PHE A O 1
ATOM 817 N N . SER A 1 99 ? -9.773 0.490 -3.334 1.00 81.06 99 SER A N 1
ATOM 818 C CA . SER A 1 99 ? -10.122 1.520 -4.326 1.00 81.06 99 SER A CA 1
ATOM 819 C C . SER A 1 99 ? -10.878 2.722 -3.749 1.00 81.06 99 SER A C 1
ATOM 821 O O . SER A 1 99 ? -10.872 3.787 -4.354 1.00 81.06 99 SER A O 1
ATOM 823 N N . SER A 1 100 ? -11.524 2.561 -2.593 1.00 83.81 100 SER A N 1
ATOM 824 C CA . SER A 1 100 ? -12.203 3.638 -1.863 1.00 83.81 100 SER A CA 1
ATOM 825 C C . SER A 1 100 ? -11.234 4.594 -1.163 1.00 83.81 100 SER A C 1
ATOM 827 O O . SER A 1 100 ? -11.591 5.734 -0.873 1.00 83.81 100 SER A O 1
ATOM 829 N N . VAL A 1 101 ? -9.985 4.173 -0.939 1.00 86.19 101 VAL A N 1
ATOM 830 C CA . VAL A 1 101 ? -8.946 5.033 -0.372 1.00 86.19 101 VAL A CA 1
ATOM 831 C C . VAL A 1 101 ? -8.257 5.794 -1.494 1.00 86.19 101 VAL A C 1
ATOM 833 O O . VAL A 1 101 ? -7.593 5.195 -2.338 1.00 86.19 101 VAL A O 1
ATOM 836 N N . HIS A 1 102 ? -8.339 7.121 -1.474 1.00 81.88 102 HIS A N 1
ATOM 837 C CA . HIS A 1 102 ? -7.731 7.966 -2.499 1.00 81.88 102 HIS A CA 1
ATOM 838 C C . HIS A 1 102 ? -7.020 9.183 -1.918 1.00 81.88 102 HIS A C 1
ATOM 840 O O . HIS A 1 102 ? -7.250 9.576 -0.779 1.00 81.88 102 HIS A O 1
ATOM 846 N N . ALA A 1 103 ? -6.082 9.740 -2.686 1.00 85.19 103 ALA A N 1
ATOM 847 C CA . ALA A 1 103 ? -5.361 10.941 -2.292 1.00 85.19 103 ALA A CA 1
ATOM 848 C C . ALA A 1 103 ? -6.074 12.191 -2.828 1.00 85.19 103 ALA A C 1
ATOM 850 O O . ALA A 1 103 ? -6.311 12.296 -4.031 1.00 85.19 103 ALA A O 1
ATOM 851 N N . GLU A 1 104 ? -6.341 13.157 -1.954 1.00 82.69 104 GLU A N 1
ATOM 852 C CA . GLU A 1 104 ? -6.884 14.471 -2.288 1.00 82.69 104 GLU A CA 1
ATOM 853 C C . GLU A 1 104 ? -5.858 15.579 -1.989 1.00 82.69 104 GLU A C 1
ATOM 855 O O . GLU A 1 104 ? -5.097 15.523 -1.021 1.00 82.69 104 GLU A O 1
ATOM 860 N N . GLY A 1 105 ? -5.841 16.618 -2.831 1.00 63.72 105 GLY A N 1
ATOM 861 C CA . GLY A 1 105 ? -4.954 17.778 -2.687 1.00 63.72 105 GLY A CA 1
ATOM 862 C C . GLY A 1 105 ? -3.564 17.585 -3.312 1.00 63.72 105 GLY A C 1
ATOM 863 O O . GLY A 1 105 ? -2.728 16.829 -2.827 1.00 63.72 105 GLY A O 1
ATOM 864 N N . LEU A 1 106 ? -3.294 18.323 -4.396 1.00 54.50 106 LEU A N 1
ATOM 865 C CA . LEU A 1 106 ? -2.005 18.324 -5.112 1.00 54.50 106 LEU A CA 1
ATOM 866 C C . LEU A 1 106 ? -1.035 19.430 -4.644 1.00 54.50 106 LEU A C 1
ATOM 868 O O . LEU A 1 106 ? 0.093 19.493 -5.130 1.00 54.50 106 LEU A O 1
ATOM 872 N N . GLN A 1 107 ? -1.447 20.305 -3.719 1.00 46.03 107 GLN A N 1
ATOM 873 C CA . GLN A 1 107 ? -0.636 21.425 -3.224 1.00 46.03 107 GLN A CA 1
ATOM 874 C C . GLN A 1 107 ? -0.294 21.244 -1.737 1.00 46.03 107 GLN A C 1
ATOM 876 O O . GLN A 1 107 ? -1.032 21.694 -0.865 1.00 46.03 107 GLN A O 1
ATOM 881 N N . GLY A 1 108 ? 0.833 20.581 -1.451 1.00 64.44 108 GLY A N 1
ATOM 882 C CA . GLY A 1 108 ? 1.370 20.393 -0.094 1.00 64.44 108 GLY A CA 1
ATOM 883 C C . GLY A 1 108 ? 1.429 18.928 0.355 1.00 64.44 108 GLY A C 1
ATOM 884 O O . GLY A 1 108 ? 1.688 18.039 -0.459 1.00 64.44 108 GLY A O 1
ATOM 885 N N . ASN A 1 109 ? 1.213 18.689 1.655 1.00 66.50 109 ASN A N 1
ATOM 886 C CA . ASN A 1 109 ? 1.141 17.347 2.245 1.00 66.50 109 ASN A CA 1
ATOM 887 C C . ASN A 1 109 ? -0.039 16.575 1.639 1.00 66.50 109 ASN A C 1
ATOM 889 O O . ASN A 1 109 ? -1.170 17.066 1.650 1.00 66.50 109 ASN A O 1
ATOM 893 N N . ARG A 1 110 ? 0.219 15.365 1.125 1.00 80.31 110 ARG A N 1
ATOM 894 C CA . ARG A 1 110 ? -0.830 14.499 0.569 1.00 80.31 110 ARG A CA 1
ATOM 895 C C . ARG A 1 110 ? -1.842 14.168 1.658 1.00 80.31 110 ARG A C 1
ATOM 897 O O . ARG A 1 110 ? -1.465 13.640 2.706 1.00 80.31 110 ARG A O 1
ATOM 904 N N . LYS A 1 111 ? -3.115 14.455 1.394 1.00 90.38 111 LYS A N 1
ATOM 905 C CA . LYS A 1 111 ? -4.219 13.986 2.227 1.00 90.38 111 LYS A CA 1
ATOM 906 C C . LYS A 1 111 ? -4.797 12.732 1.601 1.00 90.38 111 LYS A C 1
ATOM 908 O O . LYS A 1 111 ? -4.910 12.646 0.385 1.00 90.38 111 LYS A O 1
ATOM 913 N N . TYR A 1 112 ? -5.129 11.763 2.431 1.00 92.94 112 TYR A N 1
ATOM 914 C CA . TYR A 1 112 ? -5.794 10.531 2.045 1.00 92.94 112 TYR A CA 1
ATOM 915 C C . TYR A 1 112 ? -7.187 10.533 2.638 1.00 92.94 112 TYR A C 1
ATOM 917 O O . TYR A 1 112 ? -7.357 10.957 3.783 1.00 92.94 112 TYR A O 1
ATOM 925 N N . VAL A 1 113 ? -8.152 10.072 1.854 1.00 93.75 113 VAL A N 1
ATOM 926 C CA . VAL A 1 113 ? -9.567 10.099 2.194 1.00 93.75 113 VAL A CA 1
ATOM 927 C C . VAL A 1 113 ? -10.162 8.703 2.057 1.00 93.75 113 VAL A C 1
ATOM 929 O O . VAL A 1 113 ? -9.825 7.961 1.133 1.00 93.75 113 VAL A O 1
ATOM 932 N N . LEU A 1 114 ? -11.024 8.361 3.009 1.00 94.56 114 LEU A N 1
ATOM 933 C CA . LEU A 1 114 ? -11.949 7.236 2.992 1.00 94.56 114 LEU A CA 1
ATOM 934 C C . LEU A 1 114 ? -13.289 7.758 3.512 1.00 94.56 114 LEU A C 1
ATOM 936 O O . LEU A 1 114 ? -13.388 8.140 4.678 1.00 94.56 114 LEU A O 1
ATOM 940 N N . TYR A 1 115 ? -14.305 7.780 2.658 1.00 92.12 115 TYR A N 1
ATOM 941 C CA . TYR A 1 115 ? -15.630 8.245 3.044 1.00 92.12 115 TYR A CA 1
ATOM 942 C C . TYR A 1 115 ? -16.398 7.168 3.823 1.00 92.12 115 TYR A C 1
ATOM 944 O O . TYR A 1 115 ? -16.236 5.968 3.580 1.00 92.12 115 TYR A O 1
ATOM 952 N N . ARG A 1 116 ? -17.259 7.583 4.761 1.00 92.19 116 ARG A N 1
ATOM 953 C CA . ARG A 1 116 ? -18.040 6.666 5.620 1.00 92.19 116 ARG A CA 1
ATOM 954 C C . ARG A 1 116 ? -18.937 5.723 4.834 1.00 92.19 116 ARG A C 1
ATOM 956 O O . ARG A 1 116 ? -19.123 4.573 5.239 1.00 92.19 116 ARG A O 1
ATOM 963 N N . GLU A 1 117 ? -19.511 6.216 3.746 1.00 89.81 117 GLU A N 1
ATOM 964 C CA . GLU A 1 117 ? -20.330 5.466 2.797 1.00 89.81 117 GLU A CA 1
ATOM 965 C C . GLU A 1 117 ? -19.560 4.313 2.146 1.00 89.81 117 GLU A C 1
ATOM 967 O O . GLU A 1 117 ? -20.146 3.268 1.871 1.00 89.81 117 GLU A O 1
ATOM 972 N N . ASP A 1 118 ? -18.241 4.445 2.001 1.00 88.19 118 ASP A N 1
ATOM 973 C CA . ASP A 1 118 ? -17.395 3.436 1.374 1.00 88.19 118 ASP A CA 1
ATOM 974 C C . ASP A 1 118 ? -16.867 2.388 2.364 1.00 88.19 118 ASP A C 1
ATOM 976 O O . ASP A 1 118 ? -16.210 1.432 1.948 1.00 88.19 118 ASP A O 1
ATOM 980 N N . HIS A 1 119 ? -17.143 2.503 3.670 1.00 92.31 119 HIS A N 1
ATOM 981 C CA . HIS A 1 119 ? -16.596 1.581 4.677 1.00 92.31 119 HIS A CA 1
ATOM 982 C C . HIS A 1 119 ? -16.950 0.113 4.398 1.00 92.31 119 HIS A C 1
ATOM 984 O O . HIS A 1 119 ? -16.140 -0.777 4.661 1.00 92.31 119 HIS A O 1
ATOM 990 N N . ASP A 1 120 ? -18.131 -0.160 3.840 1.00 87.19 120 ASP A N 1
ATOM 991 C CA . ASP A 1 120 ? -18.541 -1.534 3.537 1.00 87.19 120 ASP A CA 1
ATOM 992 C C . ASP A 1 120 ? -17.709 -2.158 2.401 1.00 87.19 120 ASP A C 1
ATOM 994 O O . ASP A 1 120 ? -17.533 -3.377 2.373 1.00 87.19 120 ASP A O 1
ATOM 998 N N . THR A 1 121 ? -17.095 -1.345 1.532 1.00 85.44 121 THR A N 1
ATOM 999 C CA . THR A 1 121 ? -16.198 -1.826 0.465 1.00 85.44 121 THR A CA 1
ATOM 1000 C C . THR A 1 121 ? -14.903 -2.442 1.002 1.00 85.44 121 THR A C 1
ATOM 1002 O O . THR A 1 121 ? -14.264 -3.229 0.305 1.00 85.44 121 THR A O 1
ATOM 1005 N N . LEU A 1 122 ? -14.520 -2.146 2.251 1.00 88.88 122 LEU A N 1
ATOM 1006 C CA . LEU A 1 122 ? -13.297 -2.667 2.871 1.00 88.88 122 LEU A CA 1
ATOM 1007 C C . LEU A 1 122 ? -13.352 -4.175 3.160 1.00 88.88 122 LEU A C 1
ATOM 1009 O O . LEU A 1 122 ? -12.306 -4.800 3.327 1.00 88.88 122 LEU A O 1
ATOM 1013 N N . PHE A 1 123 ? -14.551 -4.759 3.231 1.00 87.88 123 PHE A N 1
ATOM 1014 C CA . PHE A 1 123 ? -14.741 -6.198 3.454 1.00 87.88 123 PHE A CA 1
ATOM 1015 C C . PHE A 1 123 ? -14.683 -7.018 2.174 1.00 87.88 123 PHE A C 1
ATOM 1017 O O . PHE A 1 123 ? -14.671 -8.248 2.236 1.00 87.88 123 PHE A O 1
ATOM 1024 N N . ASN A 1 124 ? -14.665 -6.358 1.016 1.00 80.06 124 ASN A N 1
ATOM 1025 C CA . ASN A 1 124 ? -14.542 -7.066 -0.240 1.00 80.06 124 ASN A CA 1
ATOM 1026 C C . ASN A 1 124 ? -13.179 -7.772 -0.273 1.00 80.06 124 ASN A C 1
ATOM 1028 O O . ASN A 1 124 ? -12.159 -7.162 0.071 1.00 80.06 124 ASN A O 1
ATOM 1032 N N . PRO A 1 125 ? -13.132 -9.052 -0.679 1.00 67.56 125 PRO A N 1
ATOM 1033 C CA . PRO A 1 125 ? -11.875 -9.741 -0.911 1.00 67.56 125 PRO A CA 1
ATOM 1034 C C . PRO A 1 125 ? -11.191 -9.089 -2.117 1.00 67.56 125 PRO A C 1
ATOM 1036 O O . PRO A 1 125 ? -11.415 -9.458 -3.268 1.00 67.56 125 PRO A O 1
ATOM 1039 N N . ASN A 1 126 ? -10.392 -8.059 -1.851 1.00 64.75 126 ASN A N 1
ATOM 1040 C CA . ASN A 1 126 ? -9.662 -7.339 -2.883 1.00 64.75 126 ASN A CA 1
ATOM 1041 C C . ASN A 1 126 ? -8.514 -8.216 -3.383 1.00 64.75 126 ASN A C 1
ATOM 1043 O O . ASN A 1 126 ? -7.795 -8.823 -2.583 1.00 64.75 126 ASN A O 1
ATOM 1047 N N . ALA A 1 127 ? -8.305 -8.242 -4.701 1.00 58.25 127 ALA A N 1
ATOM 1048 C CA . ALA A 1 127 ? -7.094 -8.800 -5.284 1.00 58.25 127 ALA A CA 1
ATOM 1049 C C . ALA A 1 127 ? -5.899 -7.986 -4.768 1.00 58.25 127 ALA A C 1
ATOM 1051 O O . ALA A 1 127 ? -5.639 -6.867 -5.210 1.00 58.25 127 ALA A O 1
ATOM 1052 N N . LYS A 1 128 ? -5.202 -8.518 -3.761 1.00 66.12 128 LYS A N 1
ATOM 1053 C CA . LYS A 1 128 ? -3.993 -7.894 -3.221 1.00 66.12 128 LYS A CA 1
ATOM 1054 C C . LYS A 1 128 ? -2.946 -7.905 -4.310 1.00 66.12 128 LYS A C 1
ATOM 1056 O O . LYS A 1 128 ? -2.786 -8.928 -4.977 1.00 66.12 128 LYS A O 1
ATOM 1061 N N . SER A 1 129 ? -2.212 -6.804 -4.474 1.00 51.81 129 SER A N 1
ATOM 1062 C CA . SER A 1 129 ? -1.120 -6.802 -5.435 1.00 51.81 129 SER A CA 1
ATOM 1063 C C . SER A 1 129 ? -0.037 -7.742 -4.905 1.00 51.81 129 SER A C 1
ATOM 1065 O O . SER A 1 129 ? 0.793 -7.434 -4.049 1.00 51.81 129 SER A O 1
ATOM 1067 N N . VAL A 1 130 ? -0.082 -8.985 -5.370 1.00 51.69 130 VAL A N 1
ATOM 1068 C CA . VAL A 1 130 ? 1.062 -9.864 -5.270 1.00 51.69 130 VAL A CA 1
ATOM 1069 C C . VAL A 1 130 ? 1.987 -9.340 -6.347 1.00 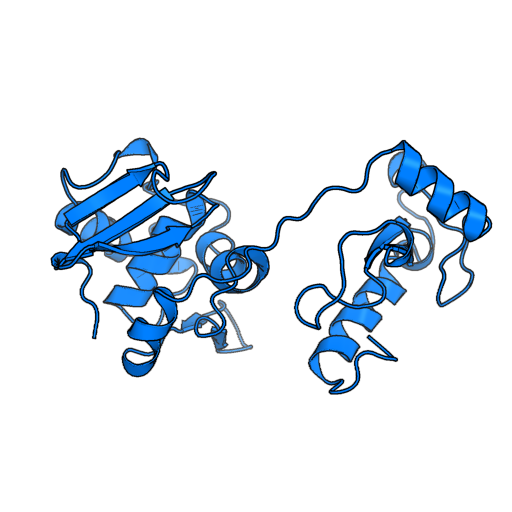51.69 130 VAL A C 1
ATOM 1071 O O . VAL A 1 130 ? 1.838 -9.655 -7.522 1.00 51.69 130 VAL A O 1
ATOM 1074 N N . ARG A 1 131 ? 2.945 -8.490 -5.968 1.00 50.50 131 ARG A N 1
ATOM 1075 C CA . ARG A 1 131 ? 4.152 -8.379 -6.783 1.00 50.50 131 ARG A CA 1
ATOM 1076 C C . ARG A 1 131 ? 4.859 -9.720 -6.676 1.00 50.50 131 ARG A C 1
ATOM 1078 O O . ARG A 1 131 ? 5.775 -9.872 -5.871 1.00 50.50 131 ARG A O 1
ATOM 1085 N N . GLU A 1 132 ? 4.400 -10.704 -7.441 1.00 54.00 132 GLU A N 1
ATOM 1086 C CA . GLU A 1 132 ? 5.231 -11.842 -7.781 1.00 54.00 132 GLU A CA 1
ATOM 1087 C C . GLU A 1 132 ? 6.452 -11.238 -8.460 1.00 54.00 132 GLU A C 1
ATOM 1089 O O . GLU A 1 132 ? 6.380 -10.627 -9.528 1.00 54.00 132 GLU A O 1
ATOM 1094 N N . GLN A 1 133 ? 7.573 -11.248 -7.742 1.00 60.03 133 GLN A N 1
ATOM 1095 C CA . GLN A 1 133 ? 8.817 -10.842 -8.354 1.00 60.03 133 GLN A CA 1
ATOM 1096 C C . GLN A 1 133 ? 9.147 -11.915 -9.369 1.00 60.03 133 GLN A C 1
ATOM 1098 O O . GLN A 1 133 ? 9.490 -13.037 -9.005 1.00 60.03 133 GLN A O 1
ATOM 1103 N N . ILE A 1 134 ? 9.039 -11.539 -10.635 1.00 78.94 134 ILE A N 1
ATOM 1104 C CA . ILE A 1 134 ? 9.479 -12.364 -11.741 1.00 78.94 134 ILE A CA 1
ATOM 1105 C C . ILE A 1 134 ? 10.885 -12.923 -11.467 1.00 78.94 134 ILE A C 1
ATOM 1107 O O . ILE A 1 134 ? 11.803 -12.190 -11.066 1.00 78.94 134 ILE A O 1
ATOM 1111 N N . GLY A 1 135 ? 11.031 -14.237 -11.641 1.00 82.81 135 GLY A N 1
ATOM 1112 C CA . GLY A 1 135 ? 12.267 -14.957 -11.357 1.00 82.81 135 GLY A CA 1
ATOM 1113 C C . GLY A 1 135 ? 13.424 -14.492 -12.242 1.00 82.81 135 GLY A C 1
ATOM 1114 O O . GLY A 1 135 ? 13.226 -13.945 -13.325 1.00 82.81 135 GLY A O 1
ATOM 1115 N N . ALA A 1 136 ? 14.662 -14.721 -11.798 1.00 87.06 136 ALA A N 1
ATOM 1116 C CA . ALA A 1 136 ? 15.851 -14.345 -12.572 1.00 87.06 136 ALA A CA 1
ATOM 1117 C C . ALA A 1 136 ? 15.887 -15.016 -13.960 1.00 87.06 136 ALA A C 1
ATOM 1119 O O . ALA A 1 136 ? 16.235 -14.368 -14.944 1.00 87.06 136 ALA A O 1
ATOM 1120 N N . THR A 1 137 ? 15.466 -16.282 -14.043 1.00 90.75 137 THR A N 1
ATOM 1121 C CA . THR A 1 137 ? 15.357 -17.031 -15.303 1.00 90.75 137 THR A CA 1
ATOM 1122 C C . THR A 1 137 ? 14.362 -16.379 -16.260 1.00 90.75 137 THR A C 1
ATOM 1124 O O . THR A 1 137 ? 14.685 -16.140 -17.420 1.00 90.75 137 THR A O 1
ATOM 1127 N N . ASP A 1 138 ? 13.180 -16.008 -15.767 1.00 92.00 138 ASP A N 1
ATOM 1128 C CA . ASP A 1 138 ? 12.138 -15.396 -16.594 1.00 92.00 138 ASP A CA 1
ATOM 1129 C C . ASP A 1 138 ? 12.534 -13.990 -17.062 1.00 92.00 138 ASP A C 1
ATOM 1131 O O . ASP A 1 138 ? 12.315 -13.637 -18.222 1.00 92.00 138 ASP A O 1
ATOM 1135 N N . LYS A 1 139 ? 13.200 -13.205 -16.200 1.00 92.81 139 LYS A N 1
ATOM 1136 C CA . LYS A 1 139 ? 13.798 -11.913 -16.580 1.00 92.81 139 LYS A CA 1
ATOM 1137 C C . LYS A 1 139 ? 14.760 -12.062 -17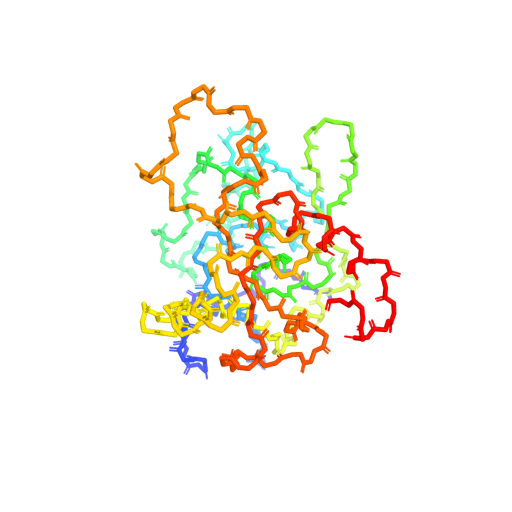.753 1.00 92.81 139 LYS A C 1
ATOM 1139 O O . LYS A 1 139 ? 14.703 -11.268 -18.692 1.00 92.81 139 LYS A O 1
ATOM 1144 N N . GLN A 1 140 ? 15.619 -13.078 -17.709 1.00 93.88 140 GLN A N 1
ATOM 1145 C CA . GLN A 1 140 ? 16.582 -13.351 -18.769 1.00 93.88 140 GLN A CA 1
ATOM 1146 C C . GLN A 1 140 ? 15.878 -13.743 -20.075 1.00 93.88 140 GLN A C 1
ATOM 1148 O O . GLN A 1 140 ? 16.176 -13.165 -21.117 1.00 93.88 140 GLN A O 1
ATOM 1153 N N . ILE A 1 141 ? 14.876 -14.626 -20.009 1.00 95.06 141 ILE A N 1
ATOM 1154 C CA . ILE A 1 141 ? 14.064 -15.019 -21.172 1.00 95.06 141 ILE A CA 1
ATOM 1155 C C . ILE A 1 141 ? 13.403 -13.795 -21.827 1.00 95.06 141 ILE A C 1
ATOM 1157 O O . ILE A 1 141 ? 13.394 -13.671 -23.052 1.00 95.06 141 ILE A O 1
ATOM 1161 N N . ILE A 1 142 ? 12.850 -12.868 -21.040 1.00 95.31 142 ILE A N 1
ATOM 1162 C CA . ILE A 1 142 ? 12.226 -11.643 -21.567 1.00 95.31 142 ILE A CA 1
ATOM 1163 C C . ILE A 1 142 ? 13.257 -10.742 -22.242 1.00 95.31 142 ILE A C 1
ATOM 1165 O O . ILE A 1 142 ? 13.004 -10.234 -23.336 1.00 95.31 142 ILE A O 1
ATOM 1169 N N . LEU A 1 143 ? 14.415 -10.540 -21.611 1.00 95.56 143 LEU A N 1
ATOM 1170 C CA . LEU A 1 143 ? 15.485 -9.727 -22.183 1.00 95.56 143 LEU A CA 1
ATOM 1171 C C . LEU A 1 143 ? 15.991 -10.312 -23.502 1.00 95.56 143 LEU A C 1
ATOM 1173 O O . LEU A 1 143 ? 16.150 -9.559 -24.460 1.00 95.56 143 LEU A O 1
ATOM 1177 N N . GLU A 1 144 ? 16.178 -11.628 -23.579 1.00 95.75 144 GLU A N 1
ATOM 1178 C CA . GLU A 1 144 ? 16.590 -12.325 -24.802 1.00 95.75 144 GLU A CA 1
ATOM 1179 C C . GLU A 1 144 ? 15.552 -12.163 -25.915 1.00 95.75 144 GLU A C 1
ATOM 1181 O O . GLU A 1 144 ? 15.898 -11.747 -27.020 1.00 95.75 144 GLU A O 1
ATOM 1186 N N . ARG A 1 145 ? 14.260 -12.362 -25.612 1.00 95.06 145 ARG A N 1
ATOM 1187 C CA . ARG A 1 145 ? 13.157 -12.129 -26.567 1.00 95.06 145 ARG A CA 1
ATOM 1188 C C . ARG A 1 145 ? 13.125 -10.696 -27.100 1.00 95.06 145 ARG A C 1
ATOM 1190 O O . ARG A 1 145 ? 12.697 -10.471 -28.228 1.00 95.06 145 ARG A O 1
ATOM 1197 N N . GLN A 1 146 ? 13.563 -9.732 -26.296 1.00 96.38 146 GLN A N 1
ATOM 1198 C CA . GLN A 1 146 ? 13.593 -8.314 -26.645 1.00 96.38 146 GLN A CA 1
ATOM 1199 C C . GLN A 1 146 ? 14.972 -7.819 -27.105 1.00 96.38 146 GLN A C 1
ATOM 1201 O O . GLN A 1 146 ? 15.171 -6.609 -27.233 1.00 96.38 146 GLN A O 1
ATOM 1206 N N . ASN A 1 147 ? 15.941 -8.711 -27.341 1.00 96.50 147 ASN A N 1
ATOM 1207 C CA . ASN A 1 147 ? 17.317 -8.358 -27.708 1.00 96.50 147 ASN A CA 1
ATOM 1208 C C . ASN A 1 147 ? 17.948 -7.309 -26.767 1.00 96.50 147 ASN A C 1
ATOM 1210 O O . ASN A 1 147 ? 18.630 -6.386 -27.217 1.00 96.50 147 ASN A O 1
ATOM 1214 N N . HIS A 1 148 ? 17.681 -7.422 -25.462 1.00 96.25 148 HIS A N 1
ATOM 1215 C CA . HIS A 1 148 ? 18.117 -6.497 -24.409 1.00 96.25 148 HIS A CA 1
ATOM 1216 C C . HIS A 1 148 ? 17.703 -5.031 -24.642 1.00 96.25 148 HIS A C 1
ATOM 1218 O O . HIS A 1 148 ? 18.408 -4.091 -24.257 1.00 96.25 148 HIS A O 1
ATOM 1224 N N . ARG A 1 149 ? 16.548 -4.814 -25.282 1.00 97.56 149 ARG A N 1
ATOM 1225 C CA . ARG A 1 149 ? 16.018 -3.484 -25.599 1.00 97.56 149 ARG A CA 1
ATOM 1226 C C . ARG A 1 149 ? 14.648 -3.240 -24.986 1.00 97.56 149 ARG A C 1
ATOM 1228 O O . ARG A 1 149 ? 13.866 -4.157 -24.755 1.00 97.56 149 ARG A O 1
ATOM 1235 N N . CYS A 1 150 ? 14.355 -1.964 -24.752 1.00 97.19 150 CYS A N 1
ATOM 1236 C CA . CYS A 1 150 ? 13.040 -1.490 -24.347 1.00 97.19 150 CYS A CA 1
ATOM 1237 C C . CYS A 1 150 ? 12.002 -1.887 -25.397 1.00 97.19 150 CYS A C 1
ATOM 1239 O O . CYS A 1 150 ? 12.155 -1.522 -26.563 1.00 97.19 150 CYS A O 1
ATOM 1241 N N . ASN A 1 151 ? 10.932 -2.559 -24.969 1.00 96.56 151 ASN A N 1
ATOM 1242 C CA . ASN A 1 151 ? 9.864 -3.007 -25.864 1.00 96.56 151 ASN A CA 1
ATOM 1243 C C . ASN A 1 151 ? 9.161 -1.839 -26.584 1.00 96.56 151 ASN A C 1
ATOM 1245 O O . ASN A 1 151 ? 8.624 -2.015 -27.669 1.00 96.56 151 ASN A O 1
ATOM 1249 N N . PHE A 1 152 ? 9.170 -0.638 -25.991 1.00 95.00 152 PHE A N 1
ATOM 1250 C CA . PHE A 1 152 ? 8.472 0.530 -26.541 1.00 95.00 152 PHE A CA 1
ATOM 1251 C C . PHE A 1 152 ? 9.363 1.423 -27.406 1.00 95.00 152 PHE A C 1
ATOM 1253 O O . PHE A 1 152 ? 8.953 1.839 -28.482 1.00 95.00 152 PHE A O 1
ATOM 1260 N N . CYS A 1 153 ? 10.571 1.760 -26.942 1.00 95.81 153 CYS A N 1
ATOM 1261 C CA . CYS A 1 153 ? 11.433 2.724 -27.643 1.00 95.81 153 CYS A CA 1
ATOM 1262 C C . CYS A 1 153 ? 12.721 2.130 -28.226 1.00 95.81 153 CYS A C 1
ATOM 1264 O O . CYS A 1 153 ? 13.520 2.868 -28.795 1.00 95.81 153 CYS A O 1
ATOM 1266 N N . GLY A 1 154 ? 12.978 0.831 -28.052 1.00 96.00 154 GLY A N 1
ATOM 1267 C CA . GLY A 1 154 ? 14.170 0.164 -28.590 1.00 96.00 154 GLY A CA 1
ATOM 1268 C C . GLY A 1 154 ? 15.501 0.545 -27.923 1.00 96.00 154 GLY A C 1
ATOM 1269 O O . GLY A 1 154 ? 16.559 0.076 -28.357 1.00 96.00 154 GLY A O 1
ATOM 1270 N N . ALA A 1 155 ? 15.477 1.375 -26.873 1.00 96.00 155 ALA A N 1
ATOM 1271 C CA . ALA A 1 155 ? 16.668 1.760 -26.118 1.00 96.00 155 ALA A CA 1
ATOM 1272 C C . ALA A 1 155 ? 17.341 0.543 -25.464 1.00 96.00 155 ALA A C 1
ATOM 1274 O O . ALA A 1 155 ? 16.656 -0.362 -24.994 1.00 96.00 155 ALA A O 1
ATOM 1275 N N . VAL A 1 156 ? 18.676 0.531 -25.421 1.00 96.25 156 VAL A N 1
ATOM 1276 C CA . VAL A 1 156 ? 19.444 -0.550 -24.783 1.00 96.25 156 VAL A CA 1
ATOM 1277 C C . VAL A 1 156 ? 19.263 -0.475 -23.271 1.00 96.25 156 VAL A C 1
ATOM 1279 O O . VAL A 1 156 ? 19.566 0.554 -22.661 1.00 96.25 156 VAL A O 1
ATOM 1282 N N . LEU A 1 157 ? 18.786 -1.568 -22.682 1.00 96.94 157 LEU A N 1
ATOM 1283 C CA . LEU A 1 157 ? 18.521 -1.657 -21.252 1.00 96.94 157 LEU A CA 1
ATOM 1284 C C . LEU A 1 157 ? 19.768 -2.115 -20.500 1.00 96.94 157 LEU A C 1
ATOM 1286 O O . LEU A 1 157 ? 20.540 -2.944 -20.982 1.00 96.94 157 LEU A O 1
ATOM 1290 N N . LYS A 1 158 ? 19.968 -1.548 -19.315 1.00 94.62 158 LYS A N 1
ATOM 1291 C CA . LYS A 1 158 ? 21.101 -1.824 -18.437 1.00 94.62 158 LYS A CA 1
ATOM 1292 C C . LYS A 1 158 ? 20.618 -2.016 -17.013 1.00 94.62 158 LYS A C 1
ATOM 1294 O O . LYS A 1 158 ? 19.745 -1.285 -16.538 1.00 94.62 158 LYS A O 1
ATOM 1299 N N . GLU A 1 159 ? 21.249 -2.957 -16.326 1.00 92.06 159 GLU A N 1
ATOM 1300 C CA . GLU A 1 159 ? 21.085 -3.113 -14.888 1.00 92.06 159 GLU A CA 1
ATOM 1301 C C . GLU A 1 159 ? 21.651 -1.900 -14.151 1.00 92.06 159 GLU A C 1
ATOM 1303 O O . GLU A 1 159 ? 22.586 -1.241 -14.616 1.00 92.06 159 GLU A O 1
ATOM 1308 N N . SER A 1 160 ? 21.122 -1.616 -12.961 1.00 87.69 160 SER A N 1
ATOM 1309 C CA . SER A 1 160 ? 21.530 -0.439 -12.177 1.00 87.69 160 SER A CA 1
ATOM 1310 C C . SER A 1 160 ? 23.039 -0.400 -11.897 1.00 87.69 160 SER A C 1
ATOM 1312 O O . SER A 1 160 ? 23.638 0.674 -11.901 1.00 87.69 160 SER A O 1
ATOM 1314 N N . THR A 1 161 ? 23.666 -1.566 -11.721 1.00 90.19 161 THR A N 1
ATOM 1315 C CA . THR A 1 161 ? 25.114 -1.725 -11.497 1.00 90.19 161 THR A CA 1
ATOM 1316 C C . THR A 1 161 ? 25.965 -1.373 -12.720 1.00 90.19 161 THR A C 1
ATOM 1318 O O . THR A 1 161 ? 27.144 -1.062 -12.581 1.00 90.19 161 THR A O 1
ATOM 1321 N N . GLN A 1 162 ? 25.380 -1.383 -13.920 1.00 92.31 162 GLN A N 1
ATOM 1322 C CA . GLN A 1 162 ? 26.059 -1.103 -15.188 1.00 92.31 162 GLN A CA 1
ATOM 1323 C C . GLN A 1 162 ? 25.919 0.366 -15.623 1.00 92.31 162 GLN A C 1
ATOM 1325 O O . GLN A 1 162 ? 26.507 0.783 -16.628 1.00 92.31 162 GLN A O 1
ATOM 1330 N N . ILE A 1 163 ? 25.128 1.166 -14.901 1.00 92.62 163 ILE A N 1
ATOM 1331 C CA . ILE A 1 163 ? 24.839 2.558 -15.252 1.00 92.62 163 ILE A CA 1
ATOM 1332 C C . ILE A 1 163 ? 25.756 3.497 -14.469 1.00 92.62 163 ILE A C 1
ATOM 1334 O O . ILE A 1 163 ? 25.667 3.618 -13.249 1.00 92.62 163 ILE A O 1
ATOM 1338 N N . LYS A 1 164 ? 26.603 4.240 -15.188 1.00 94.00 164 LYS A N 1
ATOM 1339 C CA . LYS A 1 164 ? 27.494 5.240 -14.584 1.00 94.00 164 LYS A CA 1
ATOM 1340 C C . LYS A 1 164 ? 26.687 6.429 -14.026 1.00 94.00 164 LYS A C 1
ATOM 1342 O O . LYS A 1 164 ? 25.692 6.808 -14.654 1.00 94.00 164 LYS A O 1
ATOM 1347 N N . PRO A 1 165 ? 27.122 7.076 -12.924 1.00 87.75 165 PRO A N 1
ATOM 1348 C CA . PRO A 1 165 ? 26.392 8.184 -12.292 1.00 87.75 165 PRO A CA 1
ATOM 1349 C C . PRO A 1 165 ? 25.998 9.330 -13.237 1.00 87.75 165 PRO A C 1
ATOM 1351 O O . PRO A 1 165 ? 24.887 9.839 -13.139 1.00 87.75 165 PRO A O 1
ATOM 1354 N N . HIS A 1 166 ? 26.859 9.676 -14.199 1.00 90.56 166 HIS A N 1
ATOM 1355 C CA . HIS A 1 166 ? 26.654 10.785 -15.144 1.00 90.56 166 HIS A CA 1
ATOM 1356 C C . HIS A 1 166 ? 26.218 10.327 -16.545 1.00 90.56 166 HIS A C 1
ATOM 1358 O O . HIS A 1 166 ? 26.543 10.956 -17.548 1.00 90.56 166 HIS A O 1
ATOM 1364 N N . THR A 1 167 ? 25.513 9.199 -16.639 1.00 91.19 167 THR A N 1
ATOM 1365 C CA . THR A 1 167 ? 24.965 8.733 -17.921 1.00 91.19 167 THR A CA 1
ATOM 1366 C C . THR A 1 167 ? 23.874 9.694 -18.399 1.00 91.19 167 THR A C 1
ATOM 1368 O O . THR A 1 167 ? 22.873 9.889 -17.707 1.00 91.19 167 THR A O 1
ATOM 1371 N N . PHE A 1 168 ? 24.053 10.278 -19.586 1.00 90.00 168 PHE A N 1
ATOM 1372 C CA . PHE A 1 168 ? 23.029 11.094 -20.242 1.00 90.00 168 PHE A CA 1
ATOM 1373 C C . PHE A 1 168 ? 21.752 10.270 -20.477 1.00 90.00 168 PHE A C 1
ATOM 1375 O O . PHE A 1 168 ? 21.839 9.124 -20.918 1.00 90.00 168 PHE A O 1
ATOM 1382 N N . ALA A 1 169 ? 20.581 10.843 -20.169 1.00 91.19 169 ALA A N 1
ATOM 1383 C CA . ALA A 1 169 ? 19.278 10.169 -20.253 1.00 91.19 169 ALA A CA 1
ATOM 1384 C C . ALA A 1 169 ? 19.248 8.796 -19.543 1.00 91.19 169 ALA A C 1
ATOM 1386 O O . ALA A 1 169 ? 18.851 7.774 -20.107 1.00 91.19 169 ALA A O 1
ATOM 1387 N N . LYS A 1 170 ? 19.705 8.757 -18.282 1.00 92.62 170 LYS A N 1
ATOM 1388 C CA . LYS A 1 170 ? 19.750 7.544 -17.443 1.00 92.62 170 LYS A CA 1
ATOM 1389 C C . LYS A 1 170 ? 18.413 6.788 -17.378 1.00 92.62 170 LYS A C 1
ATOM 1391 O O . LYS A 1 170 ? 18.394 5.559 -17.330 1.00 92.62 170 LYS A O 1
ATOM 1396 N N . ASP A 1 171 ? 17.298 7.499 -17.400 1.00 91.44 171 ASP A N 1
ATOM 1397 C CA . ASP A 1 171 ? 15.938 6.955 -17.424 1.00 91.44 171 ASP A CA 1
ATOM 1398 C C . ASP A 1 171 ? 15.603 6.175 -18.709 1.00 91.44 171 ASP A C 1
ATOM 1400 O O . ASP A 1 171 ? 14.760 5.279 -18.683 1.00 91.44 171 ASP A O 1
ATOM 1404 N N . ARG A 1 172 ? 16.281 6.463 -19.826 1.00 94.75 172 ARG A N 1
ATOM 1405 C CA . ARG A 1 172 ? 16.117 5.748 -21.103 1.00 94.75 172 ARG A CA 1
ATOM 1406 C C . ARG A 1 172 ? 16.879 4.428 -21.168 1.00 94.75 172 ARG A C 1
ATOM 1408 O O . ARG A 1 172 ? 16.562 3.614 -22.029 1.00 94.75 172 ARG A O 1
ATOM 1415 N N . VAL A 1 173 ? 17.839 4.201 -20.272 1.00 94.50 173 VAL A N 1
ATOM 1416 C CA . VAL A 1 173 ? 18.640 2.962 -20.222 1.00 94.50 173 VAL A CA 1
ATOM 1417 C C . VAL A 1 173 ? 18.390 2.122 -18.970 1.00 94.50 173 VAL A C 1
ATOM 1419 O O . VAL A 1 173 ? 18.721 0.944 -18.965 1.00 94.50 173 VAL A O 1
ATOM 1422 N N . SER A 1 174 ? 17.808 2.698 -17.915 1.00 95.12 174 SER A N 1
ATOM 1423 C CA . SER A 1 174 ? 17.457 1.971 -16.686 1.00 95.12 174 SER A CA 1
ATOM 1424 C C . SER A 1 174 ? 16.406 0.895 -16.960 1.00 95.12 174 SER A C 1
ATOM 1426 O O . SER A 1 174 ? 15.298 1.234 -17.373 1.00 95.12 174 SER A O 1
ATOM 1428 N N . LEU A 1 175 ? 16.762 -0.370 -16.727 1.00 95.19 175 LEU A N 1
ATOM 1429 C CA . LEU A 1 175 ? 15.895 -1.537 -16.892 1.00 95.19 175 LEU A CA 1
ATOM 1430 C C . LEU A 1 175 ? 14.796 -1.597 -15.822 1.00 95.19 175 LEU A C 1
ATOM 1432 O O . LEU A 1 175 ? 15.079 -1.559 -14.626 1.00 95.19 175 LEU A O 1
ATOM 1436 N N . GLU A 1 176 ? 13.555 -1.777 -16.264 1.00 93.56 176 GLU A N 1
ATOM 1437 C CA . GLU A 1 176 ? 12.414 -2.163 -15.436 1.00 93.56 176 GLU A CA 1
ATOM 1438 C C . GLU A 1 176 ? 11.645 -3.309 -16.107 1.00 93.56 176 GLU A C 1
ATOM 1440 O O . GLU A 1 176 ? 11.609 -3.408 -17.335 1.00 93.56 176 GLU A O 1
ATOM 1445 N N . PHE A 1 177 ? 11.015 -4.162 -15.301 1.00 92.50 177 PHE A N 1
ATOM 1446 C CA . PHE A 1 177 ? 10.073 -5.178 -15.771 1.00 92.50 177 PHE A CA 1
ATOM 1447 C C . PHE A 1 177 ? 8.671 -4.773 -15.334 1.00 92.50 177 PHE A C 1
ATOM 1449 O O . PHE A 1 177 ? 8.4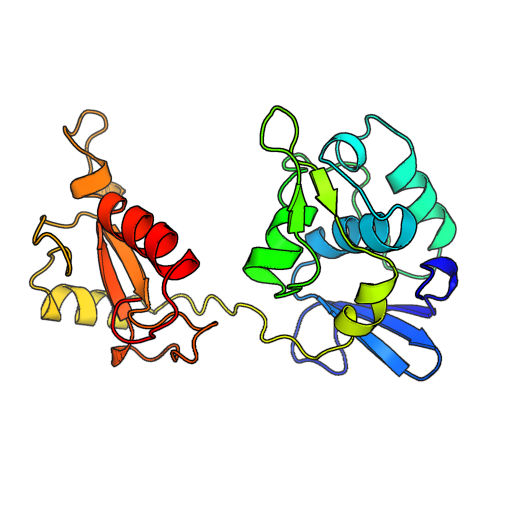71 -4.439 -14.165 1.00 92.50 177 PHE A O 1
ATOM 1456 N N . ASP A 1 178 ? 7.726 -4.804 -16.265 1.00 88.69 178 ASP A N 1
ATOM 1457 C CA . ASP A 1 178 ? 6.318 -4.514 -16.002 1.00 88.69 178 ASP A CA 1
ATOM 1458 C C . ASP A 1 178 ? 5.428 -5.478 -16.787 1.00 88.69 178 ASP A C 1
ATOM 1460 O O . ASP A 1 178 ? 5.875 -6.108 -17.754 1.00 88.69 178 ASP A O 1
ATOM 1464 N N . HIS A 1 179 ? 4.171 -5.592 -16.375 1.00 87.50 179 HIS A N 1
ATOM 1465 C CA . HIS A 1 179 ? 3.176 -6.307 -17.161 1.00 87.50 179 HIS A CA 1
ATOM 1466 C C . HIS A 1 179 ? 2.883 -5.535 -18.455 1.00 87.50 179 HIS A C 1
ATOM 1468 O O . HIS A 1 179 ? 3.050 -4.319 -18.528 1.00 87.50 179 HIS A O 1
ATOM 1474 N N . ARG A 1 180 ? 2.453 -6.226 -19.503 1.00 87.19 180 ARG A N 1
ATOM 1475 C CA . ARG A 1 180 ? 1.836 -5.654 -20.695 1.00 87.19 180 ARG A CA 1
ATOM 1476 C C . ARG A 1 180 ? 0.471 -5.193 -20.236 1.00 87.19 180 ARG A C 1
ATOM 1478 O O . ARG A 1 180 ? 0.357 -4.042 -19.849 1.00 87.19 180 ARG A O 1
ATOM 1485 N N . ILE A 1 181 ? -0.446 -6.129 -20.033 1.00 80.94 181 ILE A N 1
ATOM 1486 C CA . ILE A 1 181 ? -1.758 -5.857 -19.458 1.00 80.94 181 ILE A CA 1
ATOM 1487 C C . ILE A 1 181 ? -1.622 -5.779 -17.932 1.00 80.94 181 ILE A C 1
ATOM 1489 O O . ILE A 1 181 ? -1.198 -6.761 -17.317 1.00 80.94 181 ILE A O 1
ATOM 1493 N N . PRO A 1 182 ? -1.964 -4.648 -17.297 1.00 75.00 182 PRO A N 1
ATOM 1494 C CA . PRO A 1 182 ? -1.962 -4.537 -15.844 1.00 75.00 182 PRO A CA 1
ATOM 1495 C C . PRO A 1 182 ? -2.881 -5.572 -15.171 1.00 75.00 182 PRO A C 1
ATOM 1497 O O . PRO A 1 182 ? -3.932 -5.929 -15.706 1.00 75.00 182 PRO A O 1
ATOM 1500 N N . VAL A 1 183 ? -2.499 -6.048 -13.982 1.00 73.25 183 VAL A N 1
ATOM 1501 C CA . VAL A 1 183 ? -3.253 -7.079 -13.238 1.00 73.25 183 VAL A CA 1
ATOM 1502 C C . VAL A 1 183 ? -4.653 -6.593 -12.844 1.00 73.25 183 VAL A C 1
ATOM 1504 O O . VAL A 1 183 ? -5.625 -7.337 -12.932 1.00 73.25 183 VAL A O 1
ATOM 1507 N N . ASP A 1 184 ? -4.780 -5.318 -12.486 1.00 63.56 184 ASP A N 1
ATOM 1508 C CA . ASP A 1 184 ? -6.045 -4.632 -12.198 1.00 63.56 184 ASP A CA 1
ATOM 1509 C C . ASP A 1 184 ? -6.974 -4.510 -13.419 1.00 63.56 184 ASP A C 1
ATOM 1511 O O . ASP A 1 184 ? -8.176 -4.318 -13.260 1.00 63.56 184 ASP A O 1
ATOM 1515 N N . HIS A 1 185 ? -6.445 -4.709 -14.629 1.00 65.06 185 HIS A N 1
ATOM 1516 C CA . HIS A 1 185 ? -7.203 -4.785 -15.879 1.00 65.06 185 HIS A CA 1
ATOM 1517 C C . HIS A 1 185 ? -7.361 -6.227 -16.403 1.00 65.06 185 HIS A C 1
ATOM 1519 O O . HIS A 1 185 ? -7.671 -6.430 -17.578 1.00 65.06 185 HIS A O 1
ATOM 1525 N N . GLY A 1 186 ? -7.164 -7.235 -15.547 1.00 69.31 186 GLY A N 1
ATOM 1526 C CA . GLY A 1 186 ? -7.339 -8.650 -15.891 1.00 69.31 186 GLY A CA 1
ATOM 1527 C C . GLY A 1 186 ? -6.114 -9.312 -16.528 1.00 69.31 186 GLY A C 1
ATOM 1528 O O . GLY A 1 186 ? -6.233 -10.414 -17.061 1.00 69.31 186 GLY A O 1
ATOM 1529 N N . GLY A 1 187 ? -4.948 -8.661 -16.490 1.00 75.00 187 GLY A N 1
ATOM 1530 C CA . GLY A 1 187 ? -3.680 -9.283 -16.867 1.00 75.00 187 GLY A CA 1
ATOM 1531 C C . GLY A 1 187 ? -3.241 -10.355 -15.866 1.00 75.00 187 GLY A C 1
ATOM 1532 O O . GLY A 1 187 ? -3.491 -10.238 -14.667 1.00 75.00 187 GLY A O 1
ATOM 1533 N N . ASP A 1 188 ? -2.559 -11.391 -16.351 1.00 80.88 188 ASP A N 1
ATOM 1534 C CA . ASP A 1 188 ? -1.960 -12.422 -15.499 1.00 80.88 188 ASP A CA 1
ATOM 1535 C C . ASP A 1 188 ? -0.495 -12.099 -15.141 1.00 80.88 188 ASP A C 1
ATOM 1537 O O . ASP A 1 188 ? 0.141 -11.234 -15.747 1.00 80.88 188 ASP A O 1
ATOM 1541 N N . SER A 1 189 ? 0.063 -12.816 -14.165 1.00 83.12 189 SER A N 1
ATOM 1542 C CA . SER A 1 189 ? 1.497 -12.760 -13.824 1.00 83.12 189 SER A CA 1
ATOM 1543 C C . SER A 1 189 ? 2.326 -13.757 -14.651 1.00 83.12 189 SER A C 1
ATOM 1545 O O . SER A 1 189 ? 3.390 -14.210 -14.228 1.00 83.12 189 SER A O 1
ATOM 1547 N N . GLY A 1 190 ? 1.840 -14.158 -15.829 1.00 85.38 190 GLY A N 1
ATOM 1548 C CA . GLY A 1 190 ? 2.537 -15.094 -16.703 1.00 85.38 190 GLY A CA 1
ATOM 1549 C C . GLY A 1 190 ? 3.698 -14.424 -17.436 1.00 85.38 190 GLY A C 1
ATOM 1550 O O . GLY A 1 190 ? 3.621 -13.262 -17.832 1.00 85.38 190 GLY A O 1
ATOM 1551 N N . ILE A 1 191 ? 4.770 -15.172 -17.724 1.00 88.56 191 ILE A N 1
ATOM 1552 C CA . ILE A 1 191 ? 5.933 -14.659 -18.479 1.00 88.56 191 ILE A CA 1
ATOM 1553 C C . ILE A 1 191 ? 5.549 -14.017 -19.826 1.00 88.56 191 ILE A C 1
ATOM 1555 O O . ILE A 1 191 ? 6.229 -13.112 -20.307 1.00 88.56 191 ILE A O 1
ATOM 1559 N N . ALA A 1 192 ? 4.458 -14.478 -20.445 1.00 89.62 192 ALA A N 1
ATOM 1560 C CA . ALA A 1 192 ? 3.936 -13.934 -21.696 1.00 89.62 192 ALA A CA 1
ATOM 1561 C C . ALA A 1 192 ? 3.387 -12.506 -21.542 1.00 89.62 192 ALA A C 1
ATOM 1563 O O . ALA A 1 192 ? 3.491 -11.710 -22.477 1.00 89.62 192 ALA A O 1
ATOM 1564 N N . ASN A 1 193 ? 2.847 -12.179 -20.366 1.00 90.19 193 ASN A N 1
ATOM 1565 C CA . ASN A 1 193 ? 2.340 -10.856 -20.051 1.00 90.19 193 ASN A CA 1
ATOM 1566 C C . ASN A 1 193 ? 3.433 -9.924 -19.520 1.00 90.19 193 ASN A C 1
ATOM 1568 O O . ASN A 1 193 ? 3.177 -8.746 -19.362 1.00 90.19 193 ASN A O 1
ATOM 1572 N N . TYR A 1 194 ? 4.668 -10.367 -19.294 1.00 92.50 194 TYR A N 1
ATOM 1573 C CA . TYR A 1 194 ? 5.745 -9.450 -18.916 1.00 92.50 194 TYR A CA 1
ATOM 1574 C C . TYR A 1 194 ? 6.462 -8.825 -20.123 1.00 92.50 194 TYR A C 1
ATOM 1576 O O . TYR A 1 194 ? 6.493 -9.352 -21.242 1.00 92.50 194 TYR A O 1
ATOM 1584 N N . GLN A 1 195 ? 7.068 -7.664 -19.883 1.00 94.62 195 GLN A N 1
ATOM 1585 C CA . GLN A 1 195 ? 7.954 -6.974 -20.815 1.00 94.62 195 GLN A CA 1
ATOM 1586 C C . GLN A 1 195 ? 9.046 -6.195 -20.075 1.00 94.62 195 GLN A C 1
ATOM 1588 O O . GLN A 1 195 ? 8.853 -5.728 -18.952 1.00 94.62 195 GLN A O 1
ATOM 1593 N N . ALA A 1 196 ? 10.192 -6.020 -20.731 1.00 96.31 196 ALA A N 1
ATOM 1594 C CA . ALA A 1 196 ? 11.257 -5.142 -20.261 1.00 96.31 196 ALA A CA 1
ATOM 1595 C C . ALA A 1 196 ? 11.121 -3.741 -20.885 1.00 96.31 196 ALA A C 1
ATOM 1597 O O . ALA A 1 196 ? 11.023 -3.582 -22.108 1.00 96.31 196 ALA A O 1
ATOM 1598 N N . LEU A 1 197 ? 11.138 -2.709 -20.050 1.00 96.75 197 LEU A N 1
ATOM 1599 C CA . LEU A 1 197 ? 10.996 -1.309 -20.439 1.00 96.75 197 LEU A CA 1
ATOM 1600 C C . LEU A 1 197 ? 12.143 -0.480 -19.867 1.00 96.75 197 LEU A C 1
ATOM 1602 O O . LEU A 1 197 ? 12.780 -0.853 -18.884 1.00 96.75 197 LEU A O 1
ATOM 1606 N N . CYS A 1 198 ? 12.395 0.678 -20.478 1.00 96.94 198 CYS A N 1
ATOM 1607 C CA . CYS A 1 198 ? 13.176 1.703 -19.803 1.00 96.94 198 CYS A CA 1
ATOM 1608 C C . CYS A 1 198 ? 12.292 2.445 -18.797 1.00 96.94 198 CYS A C 1
ATOM 1610 O O . CYS A 1 198 ? 11.086 2.594 -19.026 1.00 96.94 198 CYS A O 1
ATOM 1612 N N . HIS A 1 199 ? 12.894 2.958 -17.725 1.00 92.31 199 HIS A N 1
ATOM 1613 C CA . HIS A 1 199 ? 12.183 3.695 -16.677 1.00 92.31 199 HIS A CA 1
ATOM 1614 C C . HIS A 1 199 ? 11.265 4.798 -17.231 1.00 92.31 199 HIS A C 1
ATOM 1616 O O . HIS A 1 199 ? 10.121 4.938 -16.796 1.00 92.31 199 HIS A O 1
ATOM 1622 N N . TYR A 1 200 ? 11.723 5.546 -18.242 1.00 92.88 200 TYR A N 1
ATOM 1623 C CA . TYR A 1 200 ? 10.904 6.569 -18.896 1.00 92.88 200 TYR A CA 1
ATOM 1624 C C . TYR A 1 200 ? 9.628 5.988 -19.529 1.00 92.88 200 TYR A C 1
ATOM 1626 O O . TYR A 1 200 ? 8.527 6.460 -19.253 1.00 92.88 200 TYR A O 1
ATOM 1634 N N . CYS A 1 201 ? 9.756 4.943 -20.355 1.00 93.56 201 CYS A N 1
ATOM 1635 C CA . CYS A 1 201 ? 8.610 4.321 -21.022 1.00 93.56 201 CYS A CA 1
ATOM 1636 C C . CYS A 1 201 ? 7.653 3.671 -20.021 1.00 93.56 201 CYS A C 1
ATOM 1638 O O . CYS A 1 201 ? 6.445 3.814 -20.175 1.00 93.56 201 CYS A O 1
ATOM 1640 N N . ASN A 1 202 ? 8.171 3.027 -18.973 1.00 89.88 202 ASN A N 1
ATOM 1641 C CA . ASN A 1 202 ? 7.336 2.444 -17.926 1.00 89.88 202 ASN A CA 1
ATOM 1642 C C . ASN A 1 202 ? 6.572 3.514 -17.125 1.00 89.88 202 ASN A C 1
ATOM 1644 O O . ASN A 1 202 ? 5.431 3.320 -16.708 1.00 89.88 202 ASN A O 1
ATOM 1648 N N . LYS A 1 203 ? 7.179 4.686 -16.908 1.00 84.75 203 LYS A N 1
ATOM 1649 C CA . LYS A 1 203 ? 6.480 5.834 -16.319 1.00 84.75 203 LYS A CA 1
ATOM 1650 C C . LYS A 1 203 ? 5.353 6.332 -17.231 1.00 84.75 203 LYS A C 1
ATOM 1652 O O . LYS A 1 203 ? 4.241 6.517 -16.745 1.00 84.75 203 LYS A O 1
ATOM 1657 N N . CYS A 1 204 ? 5.616 6.513 -18.527 1.00 83.75 204 CYS A N 1
ATOM 1658 C CA . CYS A 1 204 ? 4.594 6.929 -19.495 1.00 83.75 204 CYS A CA 1
ATOM 1659 C C . CYS A 1 204 ? 3.450 5.910 -19.603 1.00 83.75 204 CYS A C 1
ATOM 1661 O O . CYS A 1 204 ? 2.289 6.310 -19.595 1.00 83.75 204 CYS A O 1
ATOM 1663 N N . LYS A 1 205 ? 3.766 4.609 -19.619 1.00 83.44 205 LYS A N 1
ATOM 1664 C CA . LYS A 1 205 ? 2.786 3.514 -19.604 1.00 83.44 205 LYS A CA 1
ATOM 1665 C C . LYS A 1 205 ? 1.823 3.651 -18.431 1.00 83.44 205 LYS A C 1
ATOM 1667 O O . LYS A 1 205 ? 0.622 3.744 -18.645 1.00 83.44 205 LYS A O 1
ATOM 1672 N N . ARG A 1 206 ? 2.345 3.772 -17.207 1.00 77.00 206 ARG A N 1
ATOM 1673 C CA . ARG A 1 206 ? 1.526 3.947 -15.994 1.00 77.00 206 ARG A CA 1
ATOM 1674 C C . ARG A 1 206 ? 0.602 5.164 -16.065 1.00 77.00 206 ARG A C 1
ATOM 1676 O O . ARG A 1 206 ? -0.542 5.083 -15.640 1.00 77.00 206 ARG A O 1
ATOM 1683 N N . GLN A 1 207 ? 1.086 6.279 -16.613 1.00 75.19 207 GLN A N 1
ATOM 1684 C CA . GLN A 1 207 ? 0.275 7.489 -16.782 1.00 75.19 207 GLN A CA 1
ATOM 1685 C C . GLN A 1 207 ? -0.843 7.301 -17.812 1.00 75.19 207 GLN A C 1
ATOM 1687 O O . GLN A 1 207 ? -1.947 7.792 -17.604 1.00 75.19 207 GLN A O 1
ATOM 1692 N N . MET A 1 208 ? -0.572 6.581 -18.901 1.00 71.50 208 MET A N 1
ATOM 1693 C CA . MET A 1 208 ? -1.571 6.282 -19.926 1.00 71.50 208 MET A CA 1
ATOM 1694 C C . MET A 1 208 ? -2.602 5.251 -19.462 1.00 71.50 208 MET A C 1
ATOM 1696 O O . MET A 1 208 ? -3.780 5.416 -19.765 1.00 71.50 208 MET A O 1
ATOM 1700 N N . CYS A 1 209 ? -2.183 4.233 -18.703 1.00 65.31 209 CYS A N 1
ATOM 1701 C CA . CYS A 1 209 ? -3.078 3.198 -18.175 1.00 65.31 209 CYS A CA 1
ATOM 1702 C C . CYS A 1 209 ? -4.196 3.799 -17.316 1.00 65.31 209 CYS A C 1
ATOM 1704 O O . CYS A 1 209 ? -5.329 3.349 -17.387 1.00 65.31 209 CYS A O 1
ATOM 1706 N N . PHE A 1 210 ? -3.906 4.875 -16.578 1.00 60.12 210 PHE A N 1
ATOM 1707 C CA . PHE A 1 210 ? -4.893 5.566 -15.745 1.00 60.12 210 PHE A CA 1
ATOM 1708 C C . PHE A 1 210 ? -6.052 6.196 -16.542 1.00 60.12 210 PHE A C 1
ATOM 1710 O O . PHE A 1 210 ? -7.125 6.430 -15.997 1.00 60.12 210 PHE A O 1
ATOM 1717 N N . VAL A 1 211 ? -5.839 6.500 -17.826 1.00 62.00 211 VAL A N 1
ATOM 1718 C CA . VAL A 1 211 ? -6.818 7.189 -18.689 1.00 62.00 211 VAL A CA 1
ATOM 1719 C C . VAL A 1 211 ? -7.405 6.242 -19.744 1.00 62.00 211 VAL A C 1
ATOM 1721 O O . VAL A 1 211 ? -8.383 6.574 -20.413 1.00 62.00 211 VAL A O 1
ATOM 1724 N N . CYS A 1 212 ? -6.817 5.059 -19.927 1.00 58.62 212 CYS A N 1
ATOM 1725 C CA . CYS A 1 212 ? -7.211 4.138 -20.980 1.00 58.62 212 CYS A CA 1
ATOM 1726 C C . CYS A 1 212 ? -8.284 3.156 -20.492 1.00 58.62 212 CYS A C 1
ATOM 1728 O O . CYS A 1 212 ? -8.073 2.380 -19.569 1.00 58.62 212 CYS A O 1
ATOM 1730 N N . VAL A 1 213 ? -9.430 3.148 -21.171 1.00 57.34 213 VAL A N 1
ATOM 1731 C CA . VAL A 1 213 ? -10.520 2.174 -20.961 1.00 57.34 213 VAL A CA 1
ATOM 1732 C C . VAL A 1 213 ? -10.317 0.859 -21.727 1.00 57.34 213 VAL A C 1
ATOM 1734 O O . VAL A 1 213 ? -11.128 -0.054 -21.606 1.00 57.34 213 VAL A O 1
ATOM 1737 N N . SER A 1 214 ? -9.252 0.741 -22.527 1.00 53.09 214 SER A N 1
ATOM 1738 C CA . SER A 1 214 ? -8.981 -0.430 -23.366 1.00 53.09 214 SER A CA 1
ATOM 1739 C C . SER A 1 214 ? -7.719 -1.160 -22.917 1.00 53.09 214 SER A C 1
ATOM 1741 O O . SER A 1 214 ? -6.630 -0.593 -22.921 1.00 53.09 214 SER A O 1
ATOM 1743 N N . ALA A 1 215 ? -7.850 -2.456 -22.625 1.00 51.56 215 ALA A N 1
ATOM 1744 C CA . ALA A 1 215 ? -6.737 -3.324 -22.235 1.00 51.56 215 ALA A CA 1
ATOM 1745 C C . ALA A 1 215 ? -5.667 -3.511 -23.334 1.00 51.56 215 ALA A C 1
ATOM 1747 O O . ALA A 1 215 ? -4.591 -4.025 -23.055 1.00 51.56 215 ALA A O 1
ATOM 1748 N N . ALA A 1 216 ? -5.938 -3.107 -24.583 1.00 45.22 216 ALA A N 1
ATOM 1749 C CA . ALA A 1 216 ? -5.040 -3.335 -25.719 1.00 45.22 216 ALA A CA 1
ATOM 1750 C C . ALA A 1 216 ? -3.842 -2.366 -25.796 1.00 45.22 216 ALA A C 1
ATOM 1752 O O . ALA A 1 216 ? -2.892 -2.637 -26.529 1.00 45.22 216 ALA A O 1
ATOM 1753 N N . PHE A 1 217 ? -3.890 -1.240 -25.075 1.00 43.22 217 PHE A N 1
ATOM 1754 C CA . PHE A 1 217 ? -2.841 -0.207 -25.080 1.00 43.22 217 PHE A CA 1
ATOM 1755 C C . PHE A 1 217 ? -2.238 0.071 -23.696 1.00 43.22 217 PHE A C 1
ATOM 1757 O O . PHE A 1 217 ? -1.356 0.929 -23.584 1.00 43.22 217 PHE A O 1
ATOM 1764 N N . CYS A 1 218 ? -2.719 -0.634 -22.668 1.00 44.16 218 CYS A N 1
ATOM 1765 C CA . CYS A 1 218 ? -2.162 -0.602 -21.321 1.00 44.16 218 CYS A CA 1
ATOM 1766 C C . CYS A 1 218 ? -0.943 -1.510 -21.208 1.00 44.16 218 CYS A C 1
ATOM 1768 O O . CYS A 1 218 ? -0.937 -2.587 -21.844 1.00 44.16 218 CYS A O 1
#

Sequence (218 aa):
MLNIEDIIEIRQAQVYDRGYEIVFPENRIIWLTKRRTIAGLLLLIKYETCSEEDLVGANNRLQEIKQILAGKYNPSWIKDRYGDANKPFSELWTEEGFSSVHAEGLQGNRKYVLYREDHDTLFNPNAKSVREQIGATDKQIILERQNHRCNFCGAVLKESTQIKPHTFAKDRVSLEFDHRIPVDHGGDSGIANYQALCHYCNKCKRQMCFVCVSAAFC

Foldseek 3Di:
DDALLQFQAKAFDDPDPGQIWGAGPPRQTQGDRDLLLVLVVNLCLHPQKDFLCCAQPVDCSSVVSCVSCPPRYDPVSRDSHDPPSCCSQVCVVVFVPLPQWDWDDPPDTTMIGHDNVCPSVSSPPGPGPPPPPPDPVLVVVQCVVLVCAAPPPRAREDDPVPDDPPDPPQQQHHKDKDFLQDVVNVDDPDSVRIHIHRNVVVVVQVVVVVVDPDRNSD

Radius of gyration: 20.24 Å; chains: 1; bounding box: 48×39×53 Å